Protein AF-A0A9P5GBZ2-F1 (afdb_monomer_lite)

Radius of gyration: 24.46 Å; chains: 1; bounding box: 75×50×69 Å

Sequence (336 aa):
MTVYQASNAIQDLQQRYGVIGRITGKGVQAQQLTDILLRKREEHQTTLSEIGNDATPKEQFDQQYTNVFTGTVIDQLIVIDRQVDPLTPLLTQLTYEGLIDEFYGVSESGQADLPTSVVTPPSQQQQQQQQQHQQHQQRQLNQHVHDPDHTQHAVTADSRKKLNLISDQQEDLDPSDIAFTYSGYAPLSVRLVQCVIDKSSVLGPKYKKRAAVGPVTGAAAAASTGGWKGAEEILKYIPGPRVDELQHSESFIREDKLRKILVKNSGKRNAAGKNGGGAAIGNKHTVLVLFVGGITYAEISALRFVAKRSEHLYNLVIATTGIISGDKVIDACLEV

InterPro domains:
  IPR001619 Sec1-like protein [PF00995] (136-331)
  IPR001619 Sec1-like protein [PTHR11679] (3-117)
  IPR027482 Sec1-like, domain 2 [G3DSA:3.40.50.1910] (1-128)
  IPR027482 Sec1-like, domain 2 [G3DSA:3.40.50.1910] (129-336)
  IPR036045 Sec1-like superfamily [SSF56815] (4-335)

Structure (mmCIF, N/CA/C/O backbone):
data_AF-A0A9P5GBZ2-F1
#
_entry.id   AF-A0A9P5GBZ2-F1
#
loop_
_atom_site.group_PDB
_atom_site.id
_atom_site.type_symbol
_atom_site.label_atom_id
_atom_site.label_alt_id
_atom_site.label_comp_id
_atom_site.label_asym_id
_atom_site.label_entity_id
_atom_site.label_seq_id
_atom_site.pdbx_PDB_ins_code
_atom_site.Cartn_x
_atom_site.Cartn_y
_atom_site.Cartn_z
_atom_site.occupancy
_atom_site.B_iso_or_equiv
_atom_site.auth_seq_id
_atom_site.auth_comp_id
_atom_site.auth_asym_id
_atom_site.auth_atom_id
_atom_site.pdbx_PDB_model_num
ATOM 1 N N . MET A 1 1 ? -8.577 8.797 -9.080 1.00 60.66 1 MET A N 1
ATOM 2 C CA . MET A 1 1 ? -9.439 8.934 -7.880 1.00 60.66 1 MET A CA 1
ATOM 3 C C . MET A 1 1 ? -8.813 9.940 -6.916 1.00 60.66 1 MET A C 1
ATOM 5 O O . MET A 1 1 ? -7.620 9.839 -6.655 1.00 60.66 1 MET A O 1
ATOM 9 N N . THR A 1 2 ? -9.570 10.926 -6.426 1.00 85.69 2 THR A N 1
ATOM 10 C CA . THR A 1 2 ? -9.061 11.945 -5.481 1.00 85.69 2 THR A CA 1
ATOM 11 C C . THR A 1 2 ? -9.101 11.442 -4.034 1.00 85.69 2 THR A C 1
ATOM 13 O O . THR A 1 2 ? -9.856 10.524 -3.711 1.00 85.69 2 THR A O 1
ATOM 16 N N . VAL A 1 3 ? -8.329 12.067 -3.133 1.00 91.06 3 VAL A N 1
ATOM 17 C CA . VAL A 1 3 ? -8.348 11.754 -1.686 1.00 91.06 3 VAL A CA 1
ATOM 18 C C . VAL A 1 3 ? -9.765 11.800 -1.120 1.00 91.06 3 VAL A C 1
ATOM 20 O O . VAL A 1 3 ? -10.158 10.918 -0.367 1.00 91.06 3 VAL A O 1
ATOM 23 N N . TYR A 1 4 ? -10.561 12.780 -1.549 1.00 93.12 4 TYR A N 1
ATOM 24 C CA . TYR A 1 4 ? -11.950 12.929 -1.129 1.00 93.12 4 TYR A CA 1
ATOM 25 C C . TYR A 1 4 ? -12.819 11.711 -1.490 1.00 93.12 4 TYR A C 1
ATOM 27 O O . TYR A 1 4 ? -13.572 11.215 -0.653 1.00 93.12 4 TYR A O 1
ATOM 35 N N . GLN A 1 5 ? -12.684 11.187 -2.712 1.00 93.19 5 GLN A N 1
ATOM 36 C CA . GLN A 1 5 ? -13.402 9.981 -3.136 1.00 93.19 5 GLN A CA 1
ATOM 37 C C . GLN A 1 5 ? -12.967 8.759 -2.320 1.00 93.19 5 GLN A C 1
ATOM 39 O O . GLN A 1 5 ? -13.815 7.967 -1.912 1.00 93.19 5 GLN A O 1
ATOM 44 N N . ALA A 1 6 ? -11.666 8.623 -2.042 1.00 94.00 6 ALA A N 1
ATOM 45 C CA . ALA A 1 6 ? -11.160 7.557 -1.181 1.00 94.00 6 ALA A CA 1
ATOM 46 C C . ALA A 1 6 ? -11.742 7.670 0.240 1.00 94.00 6 ALA A C 1
ATOM 48 O O . ALA A 1 6 ? -12.235 6.682 0.778 1.00 94.00 6 ALA A O 1
ATOM 49 N N . SER A 1 7 ? -11.791 8.873 0.822 1.00 93.88 7 SER A N 1
ATOM 50 C CA . SER A 1 7 ? -12.431 9.111 2.122 1.00 93.88 7 SER A CA 1
ATOM 51 C C . SER A 1 7 ? -13.926 8.766 2.126 1.00 93.88 7 SER A C 1
ATOM 53 O O . SER A 1 7 ? -14.410 8.238 3.123 1.00 93.88 7 SER A O 1
ATOM 55 N N . ASN A 1 8 ? -14.668 9.044 1.045 1.00 93.44 8 ASN A N 1
ATOM 56 C CA . ASN A 1 8 ? -16.072 8.621 0.909 1.00 93.44 8 ASN A CA 1
ATOM 57 C C . ASN A 1 8 ? -16.190 7.090 0.900 1.00 93.44 8 ASN A C 1
ATOM 59 O O . ASN A 1 8 ? -16.955 6.538 1.680 1.00 93.44 8 ASN A O 1
ATOM 63 N N . ALA A 1 9 ? -15.374 6.397 0.101 1.00 93.75 9 ALA A N 1
ATOM 64 C CA . ALA A 1 9 ? -15.395 4.936 0.033 1.00 93.75 9 ALA A CA 1
ATOM 65 C C . ALA A 1 9 ? -15.048 4.276 1.383 1.00 93.75 9 ALA A C 1
ATOM 67 O O . ALA A 1 9 ? -15.692 3.311 1.793 1.00 93.75 9 ALA A O 1
ATOM 68 N N . ILE A 1 10 ? -14.063 4.814 2.113 1.00 92.50 10 ILE A N 1
ATOM 69 C CA . ILE A 1 10 ? -13.726 4.331 3.462 1.00 92.50 10 ILE A CA 1
ATOM 70 C C . ILE A 1 10 ? -14.852 4.629 4.462 1.00 92.50 10 ILE A C 1
ATOM 72 O O . ILE A 1 10 ? -15.115 3.818 5.349 1.00 92.50 10 ILE A O 1
ATOM 76 N N . GLN A 1 11 ? -15.540 5.765 4.337 1.00 89.38 11 GLN A N 1
ATOM 77 C CA . GLN A 1 11 ? -16.713 6.059 5.161 1.00 89.38 11 GLN A CA 1
ATOM 78 C C . GLN A 1 11 ? -17.845 5.056 4.901 1.00 89.38 11 GLN A C 1
ATOM 80 O O . GLN A 1 11 ? -18.404 4.528 5.860 1.00 89.38 11 GLN A O 1
ATOM 85 N N . ASP A 1 12 ? -18.127 4.736 3.640 1.00 88.88 12 ASP A N 1
ATOM 86 C CA . ASP A 1 12 ? -19.144 3.747 3.271 1.00 88.88 12 ASP A CA 1
ATOM 87 C C . ASP A 1 12 ? -18.793 2.349 3.799 1.00 88.88 12 ASP A C 1
ATOM 89 O O . ASP A 1 12 ? -19.667 1.621 4.278 1.00 88.88 12 ASP A O 1
ATOM 93 N N . LEU A 1 13 ? -17.507 1.974 3.773 1.00 88.44 13 LEU A N 1
ATOM 94 C CA . LEU A 1 13 ? -17.032 0.742 4.409 1.00 88.44 13 LEU A CA 1
ATOM 95 C C . LEU A 1 13 ? -17.280 0.760 5.919 1.00 88.44 13 LEU A C 1
ATOM 97 O O . LEU A 1 13 ? -17.781 -0.225 6.456 1.00 88.44 13 LEU A O 1
ATOM 101 N N . GLN A 1 14 ? -16.987 1.870 6.600 1.00 83.19 14 GLN A N 1
ATOM 102 C CA . GLN A 1 14 ? -17.215 1.986 8.042 1.00 83.19 14 GLN A CA 1
ATOM 103 C C . GLN A 1 14 ? -18.701 1.948 8.423 1.00 83.19 14 GLN A C 1
ATOM 105 O O . GLN A 1 14 ? -19.048 1.386 9.458 1.00 83.19 14 GLN A O 1
ATOM 110 N N . GLN A 1 15 ? -19.586 2.501 7.588 1.00 81.19 15 GLN A N 1
ATOM 111 C CA . GLN A 1 15 ? -21.036 2.426 7.800 1.00 81.19 15 GLN A CA 1
ATOM 112 C C . GLN A 1 15 ? -21.572 0.994 7.670 1.00 81.19 15 GLN A C 1
ATOM 114 O O . GLN A 1 15 ? -22.517 0.628 8.362 1.00 81.19 15 GLN A O 1
ATOM 119 N N . ARG A 1 16 ? -20.978 0.171 6.794 1.00 82.19 16 ARG A N 1
ATOM 120 C CA . ARG A 1 16 ? -21.428 -1.211 6.547 1.00 82.19 16 ARG A CA 1
ATOM 121 C C . ARG A 1 16 ? -20.789 -2.237 7.480 1.00 82.19 16 ARG A C 1
ATOM 123 O O . ARG A 1 16 ? -21.451 -3.190 7.877 1.00 82.19 16 ARG A O 1
ATOM 130 N N . TYR A 1 17 ? -19.507 -2.066 7.794 1.00 78.62 17 TYR A N 1
ATOM 131 C CA . TYR A 1 17 ? -18.678 -3.068 8.479 1.00 78.62 17 TYR A CA 1
ATOM 132 C C . TYR A 1 17 ? -18.197 -2.636 9.869 1.00 78.62 17 TYR A C 1
ATOM 134 O O . TYR A 1 17 ? -17.389 -3.330 10.494 1.00 78.62 17 TYR A O 1
ATOM 142 N N . GLY A 1 18 ? -18.693 -1.499 10.355 1.00 76.81 18 GLY A N 1
ATOM 143 C CA . GLY A 1 18 ? -18.302 -0.913 11.625 1.00 76.81 18 GLY A CA 1
ATOM 144 C C . GLY A 1 18 ? -17.058 -0.028 11.531 1.00 76.81 18 GLY A C 1
ATOM 145 O O . GLY A 1 18 ? -16.316 -0.007 10.549 1.00 76.81 18 GLY A O 1
ATOM 146 N N . VAL A 1 19 ? -16.840 0.732 12.601 1.00 78.38 19 VAL A N 1
ATOM 147 C CA . VAL A 1 19 ? -15.715 1.660 12.747 1.00 78.38 19 VAL A CA 1
ATOM 148 C C . VAL A 1 19 ? -14.374 0.925 12.732 1.00 78.38 19 VAL A C 1
ATOM 150 O O . VAL A 1 19 ? -14.208 -0.084 13.410 1.00 78.38 19 VAL A O 1
ATOM 153 N N . ILE A 1 20 ? -13.385 1.489 12.040 1.00 84.56 20 ILE A N 1
ATOM 154 C CA . ILE A 1 20 ? -12.022 0.949 12.029 1.00 84.56 20 ILE A CA 1
ATOM 155 C C . ILE A 1 20 ? -11.304 1.346 13.322 1.00 84.56 20 ILE A C 1
ATOM 157 O O . ILE A 1 20 ? -11.225 2.526 13.651 1.00 84.56 20 ILE A O 1
ATOM 161 N N . GLY A 1 21 ? -10.746 0.374 14.047 1.00 77.75 21 GLY A N 1
ATOM 162 C CA . GLY A 1 21 ? -10.159 0.598 15.374 1.00 77.75 21 GLY A CA 1
ATOM 163 C C . GLY A 1 21 ? -8.874 1.432 15.379 1.00 77.75 21 GLY A C 1
ATOM 164 O O . GLY A 1 21 ? -8.597 2.137 16.348 1.00 77.75 21 GLY A O 1
ATOM 165 N N . ARG A 1 22 ? -8.070 1.387 14.313 1.00 86.56 22 ARG A N 1
ATOM 166 C CA . ARG A 1 22 ? -6.839 2.184 14.204 1.00 86.56 22 ARG A CA 1
ATOM 167 C C . ARG A 1 22 ? -6.564 2.608 12.771 1.00 86.56 22 ARG A C 1
ATOM 169 O O . ARG A 1 22 ? -6.627 1.779 11.868 1.00 86.56 22 ARG A O 1
ATOM 176 N N . ILE A 1 23 ? -6.180 3.865 12.584 1.00 92.44 23 ILE A N 1
ATOM 177 C CA . ILE A 1 23 ? -5.699 4.403 11.311 1.00 92.44 23 ILE A CA 1
ATOM 178 C C . ILE A 1 23 ? -4.221 4.747 11.462 1.00 92.44 23 ILE A C 1
ATOM 180 O O . ILE A 1 23 ? -3.842 5.603 12.252 1.00 92.44 23 ILE A O 1
ATOM 184 N N . THR A 1 24 ? -3.370 4.084 10.694 1.00 94.88 24 THR A N 1
ATOM 185 C CA . THR A 1 24 ? -1.937 4.370 10.624 1.00 94.88 24 THR A CA 1
ATOM 186 C C . THR A 1 24 ? -1.624 4.848 9.215 1.00 94.88 24 THR A C 1
ATOM 188 O O . THR A 1 24 ? -2.068 4.235 8.255 1.00 94.88 24 THR A O 1
ATOM 191 N N . GLY A 1 25 ? -0.869 5.927 9.047 1.00 95.62 25 GLY A N 1
ATOM 192 C CA . GLY A 1 25 ? -0.610 6.463 7.713 1.00 95.62 25 GLY A CA 1
ATOM 193 C C . GLY A 1 25 ? 0.732 7.155 7.560 1.00 95.62 25 GLY A C 1
ATOM 194 O O . GLY A 1 25 ? 1.335 7.588 8.547 1.00 95.62 25 GLY A O 1
ATOM 195 N N . LYS A 1 26 ? 1.203 7.252 6.315 1.00 96.75 26 LYS A N 1
ATOM 196 C CA . LYS A 1 26 ? 2.408 8.000 5.943 1.00 96.75 26 LYS A CA 1
ATOM 197 C C . LYS A 1 26 ? 2.176 8.803 4.663 1.00 96.75 26 LYS A C 1
ATOM 199 O O . LYS A 1 26 ? 1.759 8.242 3.655 1.00 96.75 26 LYS A O 1
ATOM 204 N N . GLY A 1 27 ? 2.516 10.091 4.725 1.00 96.00 27 GLY A N 1
ATOM 205 C CA . GLY A 1 27 ? 2.449 11.052 3.623 1.00 96.00 27 GLY A CA 1
ATOM 206 C C . GLY A 1 27 ? 1.300 12.053 3.740 1.00 96.00 27 GLY A C 1
ATOM 207 O O . GLY A 1 27 ? 0.430 11.928 4.603 1.00 96.00 27 GLY A O 1
ATOM 208 N N . VAL A 1 28 ? 1.340 13.092 2.905 1.00 96.19 28 VAL A N 1
ATOM 209 C CA . VAL A 1 28 ? 0.459 14.268 3.014 1.00 96.19 28 VAL A CA 1
ATOM 210 C C . VAL A 1 28 ? -0.984 13.874 2.728 1.00 96.19 28 VAL A C 1
ATOM 212 O O . VAL A 1 28 ? -1.883 14.213 3.496 1.00 96.19 28 VAL A O 1
ATOM 215 N N . GLN A 1 29 ? -1.196 13.068 1.688 1.00 95.31 29 GLN A N 1
ATOM 216 C CA . GLN A 1 29 ? -2.529 12.614 1.305 1.00 95.31 29 GLN A CA 1
ATOM 217 C C . GLN A 1 29 ? -3.113 11.640 2.337 1.00 95.31 29 GLN A C 1
ATOM 219 O O . GLN A 1 29 ? -4.322 11.623 2.557 1.00 95.31 29 GLN A O 1
ATOM 224 N N . ALA A 1 30 ? -2.261 10.866 3.019 1.00 95.94 30 ALA A N 1
ATOM 225 C CA . ALA A 1 30 ? -2.681 9.998 4.117 1.00 95.94 30 ALA A CA 1
ATOM 226 C C . ALA A 1 30 ? -3.166 10.804 5.336 1.00 95.94 30 ALA A C 1
ATOM 228 O O . ALA A 1 30 ? -4.164 10.433 5.959 1.00 95.94 30 ALA A O 1
ATOM 229 N N . GLN A 1 31 ? -2.497 11.920 5.652 1.00 96.12 31 GLN A N 1
ATOM 230 C CA . GLN A 1 31 ? -2.950 12.847 6.692 1.00 96.12 31 GLN A CA 1
ATOM 231 C C . GLN A 1 31 ? -4.284 13.489 6.319 1.00 96.12 31 GLN A C 1
ATOM 233 O O . GLN A 1 31 ? -5.242 13.351 7.072 1.00 96.12 31 GLN A O 1
ATOM 238 N N . GLN A 1 32 ? -4.390 14.067 5.121 1.00 96.25 32 GLN A N 1
ATOM 239 C CA . GLN A 1 32 ? -5.637 14.676 4.648 1.00 96.25 32 GLN A CA 1
ATOM 240 C C . GLN A 1 32 ? -6.814 13.693 4.664 1.00 96.25 32 GLN A C 1
ATOM 242 O O . GLN A 1 32 ? -7.909 14.040 5.102 1.00 96.25 32 GLN A O 1
ATOM 247 N N . LEU A 1 33 ? -6.597 12.449 4.220 1.00 95.56 33 LEU A N 1
ATOM 248 C CA . LEU A 1 33 ? -7.621 11.406 4.256 1.00 95.56 33 LEU A CA 1
ATOM 249 C C . LEU A 1 33 ? -8.097 11.140 5.687 1.00 95.56 33 LEU A C 1
ATOM 251 O O . LEU A 1 33 ? -9.300 11.022 5.917 1.00 95.56 33 LEU A O 1
ATOM 255 N N . THR A 1 34 ? -7.160 11.047 6.631 1.00 94.50 34 THR A N 1
ATOM 256 C CA . THR A 1 34 ? -7.456 10.798 8.047 1.00 94.50 34 THR A CA 1
ATOM 257 C C . THR A 1 34 ? -8.227 11.969 8.649 1.00 94.50 34 THR A C 1
ATOM 259 O O . THR A 1 34 ? -9.265 11.744 9.265 1.00 94.50 34 THR A O 1
ATOM 262 N N . ASP A 1 35 ? -7.794 13.204 8.398 1.00 94.94 35 ASP A N 1
ATOM 263 C CA . ASP A 1 35 ? -8.458 14.416 8.887 1.00 94.94 35 ASP A CA 1
ATOM 264 C C . ASP A 1 35 ? -9.904 14.502 8.377 1.00 94.94 35 ASP A C 1
ATOM 266 O O . ASP A 1 35 ? -10.826 14.777 9.145 1.00 94.94 35 ASP A O 1
ATOM 270 N N . ILE A 1 36 ? -10.137 14.183 7.096 1.00 94.50 36 ILE A N 1
ATOM 271 C CA . ILE A 1 36 ? -11.487 14.122 6.515 1.00 94.50 36 ILE A CA 1
ATOM 272 C C . ILE A 1 36 ? -12.337 13.048 7.208 1.00 94.50 36 ILE A C 1
ATOM 274 O O . ILE A 1 36 ? -13.510 13.290 7.492 1.00 94.50 36 ILE A O 1
ATOM 278 N N . LEU A 1 37 ? -11.781 11.864 7.484 1.00 91.19 37 LEU A N 1
ATOM 279 C CA . LEU A 1 37 ? -12.510 10.789 8.167 1.00 91.19 37 LEU A CA 1
ATOM 280 C C . LEU A 1 37 ? -12.864 11.153 9.614 1.00 91.19 37 LEU A C 1
ATOM 282 O O . LEU A 1 37 ? -13.973 10.852 10.057 1.00 91.19 37 LEU A O 1
ATOM 286 N N . LEU A 1 38 ? -11.946 11.797 10.338 1.00 89.56 38 LEU A N 1
ATOM 287 C CA . LEU A 1 38 ? -12.182 12.262 11.705 1.00 89.56 38 LEU A CA 1
ATOM 288 C C . LEU A 1 38 ? -13.243 13.364 11.732 1.00 89.56 38 LEU A C 1
ATOM 290 O O . LEU A 1 38 ? -14.225 13.244 12.462 1.00 89.56 38 LEU A O 1
ATOM 294 N N . ARG A 1 39 ? -13.121 14.363 10.854 1.00 90.56 39 ARG A N 1
ATOM 295 C CA . ARG A 1 39 ? -14.107 15.440 10.720 1.00 90.56 39 ARG A CA 1
ATOM 296 C C . ARG A 1 39 ? -15.506 14.909 10.403 1.00 90.56 39 ARG A C 1
ATOM 298 O O . ARG A 1 39 ? -16.476 15.288 11.049 1.00 90.56 39 ARG A O 1
ATOM 305 N N . LYS A 1 40 ? -15.625 13.989 9.442 1.00 86.81 40 LYS A N 1
ATOM 306 C CA . LYS A 1 40 ? -16.915 13.374 9.083 1.00 86.81 40 LYS A CA 1
ATOM 307 C C . LYS A 1 40 ? -17.549 12.596 10.229 1.00 86.81 40 LYS A C 1
ATOM 309 O O . LYS A 1 40 ? -18.772 12.497 10.298 1.00 86.81 40 LYS A O 1
ATOM 314 N N . ARG A 1 41 ? -16.736 12.025 11.122 1.00 80.50 41 ARG A N 1
ATOM 315 C CA . ARG A 1 41 ? -17.246 11.403 12.347 1.00 80.50 41 ARG A CA 1
ATOM 316 C C . ARG A 1 41 ? -17.819 12.457 13.290 1.00 80.50 41 ARG A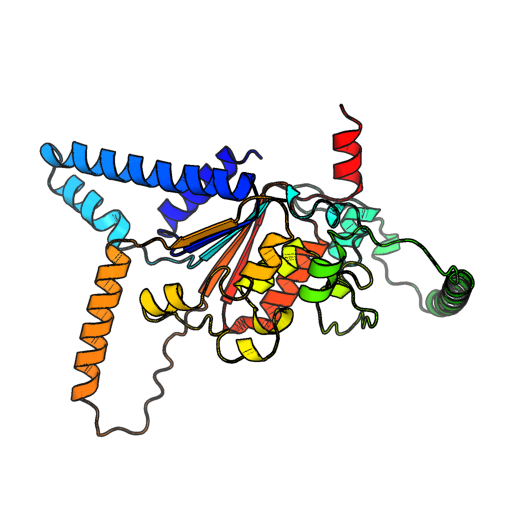 C 1
ATOM 318 O O . ARG A 1 41 ? -18.913 12.242 13.801 1.00 80.50 41 ARG A O 1
ATOM 325 N N . GLU A 1 42 ? -17.089 13.539 13.541 1.00 80.62 42 GLU A N 1
ATOM 326 C CA . GLU A 1 42 ? -17.532 14.614 14.442 1.00 80.62 42 GLU A CA 1
ATOM 327 C C . GLU A 1 42 ? -18.857 15.226 13.972 1.00 80.62 42 GLU A C 1
ATOM 329 O O . GLU A 1 42 ? -19.785 15.389 14.767 1.00 80.62 42 GLU A O 1
ATOM 334 N N . GLU A 1 43 ? -18.984 15.470 12.665 1.00 81.81 43 GLU A N 1
ATOM 335 C CA . GLU A 1 43 ? -20.225 15.927 12.032 1.00 81.81 43 GLU A CA 1
ATOM 336 C C . GLU A 1 43 ? -21.364 14.917 12.255 1.00 81.81 43 GLU A C 1
ATOM 338 O O . GLU A 1 43 ? -22.425 15.284 12.756 1.00 81.81 43 GLU A O 1
ATOM 343 N N . HIS A 1 44 ? -21.129 13.627 11.982 1.00 73.31 44 HIS A N 1
ATOM 344 C CA . HIS A 1 44 ? -22.144 12.584 12.162 1.00 73.31 44 HIS A CA 1
ATOM 345 C C . HIS A 1 44 ? -22.610 12.453 13.621 1.00 73.31 44 HIS A C 1
ATOM 347 O O . HIS A 1 44 ? -23.793 12.248 13.883 1.00 73.31 44 HIS A O 1
ATOM 353 N N . GLN A 1 45 ? -21.697 12.599 14.582 1.00 67.44 45 GLN A N 1
ATOM 354 C CA . GLN A 1 45 ? -22.018 12.522 16.005 1.00 67.44 45 GLN A CA 1
ATOM 355 C C . GLN A 1 45 ? -22.795 13.751 16.496 1.00 67.44 45 GLN A C 1
ATOM 357 O O . GLN A 1 45 ? -23.711 13.611 17.307 1.00 67.44 45 GLN A O 1
ATOM 362 N N . THR A 1 46 ? -22.481 14.934 15.965 1.00 67.12 46 THR A N 1
ATOM 363 C CA . THR A 1 46 ? -23.190 16.181 16.286 1.00 67.12 46 THR A CA 1
ATOM 364 C C . THR A 1 46 ? -24.622 16.148 15.747 1.00 67.12 46 THR A C 1
ATOM 366 O O . THR A 1 46 ? -25.561 16.375 16.507 1.00 67.12 46 THR A O 1
ATOM 369 N N . THR A 1 47 ? -24.819 15.733 14.489 1.00 68.06 47 THR A N 1
ATOM 370 C CA . THR A 1 47 ? -26.159 15.570 13.894 1.00 68.06 47 THR A CA 1
ATOM 371 C C . THR A 1 47 ? -27.033 14.593 14.686 1.00 68.06 47 THR A C 1
ATOM 373 O O . THR A 1 47 ? -28.210 14.861 14.913 1.00 68.06 47 THR A O 1
ATOM 376 N N . LEU A 1 48 ? -26.465 13.479 15.165 1.00 62.72 48 LEU A N 1
ATOM 377 C CA . LEU A 1 48 ? -27.187 12.533 16.025 1.00 62.72 48 LEU A CA 1
ATOM 378 C C . LEU A 1 48 ? -27.616 13.167 17.360 1.00 62.72 48 LEU A C 1
ATOM 380 O O . LEU A 1 48 ? -28.712 12.894 17.843 1.00 62.72 48 LEU A O 1
ATOM 384 N N . SER A 1 49 ? -26.781 14.025 17.952 1.00 61.19 49 SER A N 1
ATOM 385 C CA . SER A 1 49 ? -27.099 14.690 19.223 1.00 61.19 49 SER A CA 1
ATOM 386 C C . SER A 1 49 ? -28.174 15.778 19.105 1.00 61.19 49 SER A C 1
ATOM 388 O O . SER A 1 49 ? -28.940 15.978 20.045 1.00 61.19 49 SER A O 1
ATOM 390 N N . GLU A 1 50 ? -28.281 16.441 17.952 1.00 64.69 50 GLU A N 1
ATOM 391 C CA . GLU A 1 50 ? -29.274 17.496 17.700 1.00 64.69 50 GLU A CA 1
ATOM 392 C C . GLU A 1 50 ? -30.682 16.930 17.456 1.00 64.69 50 GLU A C 1
ATOM 394 O O . GLU A 1 50 ? -31.673 17.509 17.900 1.00 64.69 50 GLU A O 1
ATOM 399 N N . ILE A 1 51 ? -30.779 15.761 16.814 1.00 57.34 51 ILE A N 1
ATOM 400 C CA . ILE A 1 51 ? -32.052 15.079 16.521 1.00 57.34 51 ILE A CA 1
ATOM 401 C C . ILE A 1 51 ? -32.676 14.453 17.787 1.00 57.34 51 ILE A C 1
ATOM 403 O O . ILE A 1 51 ? -33.893 14.275 17.867 1.00 57.34 51 ILE A O 1
ATOM 407 N N . GLY A 1 52 ? -31.871 14.165 18.816 1.00 53.84 52 GLY A N 1
ATOM 408 C CA . GLY A 1 52 ? -32.297 13.467 20.035 1.00 53.84 52 GLY A CA 1
ATOM 409 C C . GLY A 1 52 ? -33.388 14.161 20.864 1.00 53.84 52 GLY A C 1
ATOM 410 O O . GLY A 1 52 ? -34.038 13.492 21.666 1.00 53.84 52 GLY A O 1
ATOM 411 N N . ASN A 1 53 ? -33.632 15.458 20.656 1.00 57.31 53 ASN A N 1
ATOM 412 C CA . ASN A 1 53 ? -34.638 16.209 21.414 1.00 57.31 53 ASN A CA 1
ATOM 413 C C . ASN A 1 53 ? -36.074 16.078 20.866 1.00 57.31 53 ASN A C 1
ATOM 415 O O . ASN A 1 53 ? -37.004 16.330 21.625 1.00 57.31 53 ASN A O 1
ATOM 419 N N . ASP A 1 54 ? -36.262 15.652 19.608 1.00 59.59 54 ASP A N 1
ATOM 420 C CA . ASP A 1 54 ? -37.586 15.554 18.948 1.00 59.59 54 ASP A CA 1
ATOM 421 C C . ASP A 1 54 ? -37.834 14.197 18.245 1.00 59.59 54 ASP A C 1
ATOM 423 O O . ASP A 1 54 ? -38.872 13.979 17.619 1.00 59.59 54 ASP A O 1
ATOM 427 N N . ALA A 1 55 ? -36.885 13.259 18.334 1.00 64.12 55 ALA A N 1
ATOM 428 C CA . ALA A 1 55 ? -36.968 11.957 17.674 1.00 64.12 55 ALA A CA 1
ATOM 429 C C . ALA A 1 55 ? -37.962 10.999 18.344 1.00 64.12 55 ALA A C 1
ATOM 431 O O . ALA A 1 55 ? -38.058 10.909 19.571 1.00 64.12 55 ALA A O 1
ATOM 432 N N . THR A 1 56 ? -38.657 10.203 17.530 1.00 68.25 56 THR A N 1
ATOM 433 C CA . THR A 1 56 ? -39.554 9.156 18.032 1.00 68.25 56 THR A CA 1
ATOM 434 C C . THR A 1 56 ? -38.770 8.070 18.790 1.00 68.25 56 THR A C 1
ATOM 436 O O . THR A 1 56 ? -37.608 7.811 18.472 1.00 68.25 56 THR A O 1
ATOM 439 N N . PRO A 1 57 ? -39.383 7.343 19.748 1.00 63.19 57 PRO A N 1
ATOM 440 C CA . PRO A 1 57 ? -38.694 6.288 20.505 1.00 63.19 57 PRO A CA 1
ATOM 441 C C . PRO A 1 57 ? -38.051 5.195 19.633 1.00 63.19 57 PRO A C 1
ATOM 443 O O . PRO A 1 57 ? -37.089 4.554 20.048 1.00 63.19 57 PRO A O 1
ATOM 446 N N . LYS A 1 58 ? -38.570 4.983 18.414 1.00 61.41 58 LYS A N 1
ATOM 447 C CA . LYS A 1 58 ? -38.006 4.052 17.429 1.00 61.41 58 LYS A CA 1
ATOM 448 C C . LYS A 1 58 ? -36.755 4.620 16.753 1.00 61.41 58 LYS A C 1
ATOM 450 O O . LYS A 1 58 ? -35.778 3.899 16.613 1.00 61.41 58 LYS A O 1
ATOM 455 N N . GLU A 1 59 ? -36.758 5.900 16.390 1.00 60.94 59 GLU A N 1
ATOM 456 C CA . GLU A 1 59 ? -35.579 6.579 15.838 1.00 60.94 59 GLU A CA 1
ATOM 457 C C . GLU A 1 59 ? -34.478 6.718 16.888 1.00 60.94 59 GLU A C 1
ATOM 459 O O . GLU A 1 59 ? -33.317 6.494 16.573 1.00 60.94 59 GLU A O 1
ATOM 464 N N . GLN A 1 60 ? -34.829 6.984 18.148 1.00 59.78 60 GLN A N 1
ATOM 465 C CA . GLN A 1 60 ? -33.879 6.965 19.263 1.00 59.78 60 GLN A CA 1
ATOM 466 C C . GLN A 1 60 ? -33.276 5.566 19.471 1.00 59.78 60 GLN A C 1
ATOM 468 O O . GLN A 1 60 ? -32.072 5.443 19.680 1.00 59.78 60 GLN A O 1
ATOM 473 N N . PHE A 1 61 ? -34.084 4.503 19.364 1.00 59.03 61 PHE A N 1
ATOM 474 C CA . PHE A 1 61 ? -33.603 3.120 19.425 1.00 59.03 61 PHE A CA 1
ATOM 475 C C . PHE A 1 61 ? -32.662 2.800 18.254 1.00 59.03 61 PHE A C 1
ATOM 477 O O . PHE A 1 61 ? -31.530 2.370 18.474 1.00 59.03 61 PHE A O 1
ATOM 484 N N . ASP A 1 62 ? -33.074 3.063 17.015 1.00 56.31 62 ASP A N 1
ATOM 485 C CA . ASP A 1 62 ? -32.234 2.817 15.843 1.00 56.31 62 ASP A CA 1
ATOM 486 C C . ASP A 1 62 ? -30.932 3.640 15.938 1.00 56.31 62 ASP A C 1
ATOM 488 O O . ASP A 1 62 ? -29.845 3.081 15.807 1.00 56.31 62 ASP A O 1
ATOM 492 N N . GLN A 1 63 ? -30.975 4.920 16.315 1.00 60.53 63 GLN A N 1
ATOM 493 C CA . GLN A 1 63 ? -29.777 5.752 16.528 1.00 60.53 63 GLN A CA 1
ATOM 494 C C . GLN A 1 63 ? -28.855 5.210 17.631 1.00 60.53 63 GLN A C 1
ATOM 496 O O . GLN A 1 63 ? -27.631 5.207 17.478 1.00 60.53 63 GLN A O 1
ATOM 501 N N . GLN A 1 64 ? -29.424 4.713 18.730 1.00 52.28 64 GLN A N 1
ATOM 502 C CA . GLN A 1 64 ? -28.665 4.191 19.863 1.00 52.28 64 GLN A CA 1
ATOM 503 C C . GLN A 1 64 ? -28.038 2.818 19.583 1.00 52.28 64 GLN A C 1
ATOM 505 O O . GLN A 1 64 ? -27.043 2.479 20.226 1.00 52.28 64 GLN A O 1
ATOM 510 N N . TYR A 1 65 ? -28.578 2.033 18.639 1.00 49.69 65 TYR A N 1
ATOM 511 C CA . TYR A 1 65 ? -28.164 0.642 18.411 1.00 49.69 65 TYR A CA 1
ATOM 512 C C . TYR A 1 65 ? -27.650 0.313 16.998 1.00 49.69 65 TYR A C 1
ATOM 514 O O . TYR A 1 65 ? -27.031 -0.743 16.844 1.00 49.69 65 TYR A O 1
ATOM 522 N N . THR A 1 66 ? -27.780 1.201 16.000 1.00 52.75 66 THR A N 1
ATOM 523 C CA . THR A 1 66 ? -27.257 0.964 14.630 1.00 52.75 66 THR A CA 1
ATOM 524 C C . THR A 1 66 ? -25.740 0.729 14.638 1.00 52.75 66 THR A C 1
ATOM 526 O O . THR A 1 66 ? -25.246 -0.134 13.922 1.00 52.75 66 THR A O 1
ATOM 529 N N . ASN A 1 67 ? -25.006 1.392 15.542 1.00 45.38 67 ASN A N 1
ATOM 530 C CA . ASN A 1 67 ? -23.551 1.231 15.709 1.00 45.38 67 ASN A CA 1
ATOM 531 C C . ASN A 1 67 ? -23.145 0.274 16.852 1.00 45.38 67 ASN A C 1
ATOM 533 O O . ASN A 1 67 ? -21.957 0.128 17.161 1.00 45.38 67 ASN A O 1
ATOM 537 N N . VAL A 1 68 ? -24.117 -0.345 17.534 1.00 44.81 68 VAL A N 1
ATOM 538 C CA . VAL A 1 68 ? -23.871 -1.241 18.682 1.00 44.81 68 VAL A CA 1
ATOM 539 C C . VAL A 1 68 ? -23.845 -2.708 18.257 1.00 44.81 68 VAL A C 1
ATOM 541 O O . VAL A 1 68 ? -23.174 -3.504 18.909 1.00 44.81 68 VAL A O 1
ATOM 544 N N . PHE A 1 69 ? -24.517 -3.065 17.156 1.00 36.06 69 PHE A N 1
ATOM 545 C CA . PHE A 1 69 ? -24.607 -4.450 16.676 1.00 36.06 69 PHE A CA 1
ATOM 546 C C . PHE A 1 69 ? -23.669 -4.812 15.513 1.00 36.06 69 PHE A C 1
ATOM 548 O O . PHE A 1 69 ? -23.539 -5.993 15.194 1.00 36.06 69 PHE A O 1
ATOM 555 N N . THR A 1 70 ? -22.962 -3.855 14.909 1.00 43.72 70 THR A N 1
ATOM 556 C CA . THR A 1 70 ? -21.936 -4.152 13.900 1.00 43.72 70 THR A CA 1
ATOM 557 C C . THR A 1 70 ? -20.583 -4.330 14.588 1.00 43.72 70 THR A C 1
ATOM 559 O O . THR A 1 70 ? -19.933 -3.351 14.959 1.00 43.72 70 THR A O 1
ATOM 562 N N . GLY A 1 71 ? -20.156 -5.577 14.795 1.00 51.69 71 GLY A N 1
ATOM 563 C CA . GLY A 1 71 ? -18.770 -5.859 15.174 1.00 51.69 71 GLY A CA 1
ATOM 564 C C . GLY A 1 71 ? -17.803 -5.263 14.146 1.00 51.69 71 GLY A C 1
ATOM 565 O O . GLY A 1 71 ? -18.127 -5.187 12.963 1.00 51.69 71 GLY A O 1
ATOM 566 N N . THR A 1 72 ? -16.627 -4.821 14.588 1.00 61.38 72 THR A N 1
ATOM 567 C CA . THR A 1 72 ? -15.599 -4.289 13.688 1.00 61.38 72 THR A CA 1
ATOM 568 C C . THR A 1 72 ? -15.018 -5.436 12.865 1.00 61.38 72 THR A C 1
ATOM 570 O O . THR A 1 72 ? -14.291 -6.271 13.399 1.00 61.38 72 THR A O 1
ATOM 573 N N . VAL A 1 73 ? -15.361 -5.515 11.578 1.00 75.62 73 VAL A N 1
ATOM 574 C CA . VAL A 1 73 ? -14.780 -6.533 10.678 1.00 75.62 73 VAL A CA 1
ATOM 575 C C . VAL A 1 73 ? -13.356 -6.150 10.275 1.00 75.62 73 VAL A C 1
ATOM 577 O O . VAL A 1 73 ? -12.525 -7.028 10.057 1.00 75.62 73 VAL A O 1
ATOM 580 N N . ILE A 1 74 ? -13.086 -4.843 10.178 1.00 83.12 74 ILE A N 1
ATOM 581 C CA . ILE A 1 74 ? -11.787 -4.267 9.822 1.00 83.12 74 ILE A CA 1
ATOM 582 C C . ILE A 1 74 ? -11.160 -3.659 11.075 1.00 83.12 74 ILE A C 1
ATOM 584 O O . ILE A 1 74 ? -11.648 -2.662 11.609 1.00 83.12 74 ILE A O 1
ATOM 588 N N . ASP A 1 75 ? -10.057 -4.243 11.529 1.00 81.38 75 ASP A N 1
ATOM 589 C CA . ASP A 1 75 ? -9.396 -3.849 12.772 1.00 81.38 75 ASP A CA 1
ATOM 590 C C . ASP A 1 75 ? -8.472 -2.642 12.572 1.00 81.38 75 ASP A C 1
ATOM 592 O O . ASP A 1 75 ? -8.390 -1.752 13.425 1.00 81.38 75 ASP A O 1
ATOM 596 N N . GLN A 1 76 ? -7.779 -2.593 11.430 1.00 88.88 76 GLN A N 1
ATOM 597 C CA . GLN A 1 76 ? -6.764 -1.583 11.153 1.00 88.88 76 GLN A CA 1
ATOM 598 C C . GLN A 1 76 ? -6.781 -1.127 9.692 1.00 88.88 76 GLN A C 1
ATOM 600 O O . GLN A 1 76 ? -6.827 -1.942 8.774 1.00 88.88 76 GLN A O 1
ATOM 605 N N . LEU A 1 77 ? -6.663 0.186 9.492 1.00 93.94 77 LEU A N 1
ATOM 606 C CA . LEU A 1 77 ? -6.400 0.827 8.208 1.00 93.94 77 LEU A CA 1
ATOM 607 C C . LEU A 1 77 ? -4.958 1.339 8.181 1.00 93.94 77 LEU A C 1
ATOM 609 O O . LEU A 1 77 ? -4.535 2.064 9.081 1.00 93.94 77 LEU A O 1
ATOM 613 N N . ILE A 1 78 ? -4.214 0.977 7.141 1.00 96.25 78 ILE A N 1
ATOM 614 C CA . ILE A 1 78 ? -2.874 1.487 6.852 1.00 96.25 78 ILE A CA 1
ATOM 615 C C . ILE A 1 78 ? -2.943 2.287 5.555 1.00 96.25 78 ILE A C 1
ATOM 617 O O . ILE A 1 78 ? -3.304 1.729 4.528 1.00 96.25 78 ILE A O 1
ATOM 621 N N . VAL A 1 79 ? -2.594 3.571 5.584 1.00 97.50 79 VAL A N 1
ATOM 622 C CA . VAL A 1 79 ? -2.666 4.464 4.420 1.00 97.50 79 VAL A CA 1
ATOM 623 C C . VAL A 1 79 ? -1.263 4.857 3.970 1.00 97.50 79 VAL A C 1
ATOM 625 O O . VAL A 1 79 ? -0.514 5.477 4.726 1.00 97.50 79 VAL A O 1
ATOM 628 N N . ILE A 1 80 ? -0.910 4.521 2.735 1.00 97.44 80 ILE A N 1
ATOM 629 C CA . ILE A 1 80 ? 0.375 4.865 2.127 1.00 97.44 80 ILE A CA 1
ATOM 630 C C . ILE A 1 80 ? 0.129 5.827 0.967 1.00 97.44 80 ILE A C 1
ATOM 632 O O . ILE A 1 80 ? -0.591 5.511 0.025 1.00 97.44 80 ILE A O 1
ATOM 636 N N . ASP A 1 81 ? 0.716 7.015 1.051 1.00 96.19 81 ASP A N 1
ATOM 637 C CA . ASP A 1 81 ? 0.731 8.001 -0.029 1.00 96.19 81 ASP A CA 1
ATOM 638 C C . ASP A 1 81 ? 1.891 7.709 -0.986 1.00 96.19 81 ASP A C 1
ATOM 640 O O . ASP A 1 81 ? 3.040 7.626 -0.556 1.00 96.19 81 ASP A O 1
ATOM 644 N N . ARG A 1 82 ? 1.616 7.594 -2.285 1.00 94.19 82 ARG A N 1
ATOM 645 C CA . ARG A 1 82 ? 2.619 7.325 -3.321 1.00 94.19 82 ARG A CA 1
ATOM 646 C C . ARG A 1 82 ? 3.778 8.319 -3.303 1.00 94.19 82 ARG A C 1
ATOM 648 O O . ARG A 1 82 ? 4.908 7.928 -3.574 1.00 94.19 82 ARG A O 1
ATOM 655 N N . GLN A 1 83 ? 3.546 9.575 -2.922 1.00 92.69 83 GLN A N 1
ATOM 656 C CA . GLN A 1 83 ? 4.611 10.584 -2.886 1.00 92.69 83 GLN A CA 1
ATOM 657 C C . GLN A 1 83 ? 5.742 10.257 -1.897 1.00 92.69 83 GLN A C 1
ATOM 659 O O . GLN A 1 83 ? 6.822 10.837 -1.988 1.00 92.69 83 GLN A O 1
ATOM 664 N N . VAL A 1 84 ? 5.531 9.326 -0.960 1.00 93.38 84 VAL A N 1
ATOM 665 C CA . VAL A 1 84 ? 6.588 8.872 -0.039 1.00 93.38 84 VAL A CA 1
ATOM 666 C C . VAL A 1 84 ? 7.584 7.924 -0.709 1.00 93.38 84 VAL A C 1
ATOM 668 O O . VAL A 1 84 ? 8.685 7.747 -0.193 1.00 93.38 84 VAL A O 1
ATOM 671 N N . ASP A 1 85 ? 7.191 7.312 -1.828 1.00 94.44 85 ASP A N 1
ATOM 672 C CA . ASP A 1 85 ? 7.972 6.347 -2.598 1.00 94.44 85 ASP A CA 1
ATOM 673 C C . ASP A 1 85 ? 7.699 6.497 -4.113 1.00 94.44 85 ASP A C 1
ATOM 675 O O . ASP A 1 85 ? 7.025 5.655 -4.725 1.00 94.44 85 ASP A O 1
ATOM 679 N N . PRO A 1 86 ? 8.197 7.590 -4.725 1.00 91.94 86 PRO A N 1
ATOM 680 C CA . PRO A 1 86 ? 8.052 7.839 -6.158 1.00 91.94 86 PRO A CA 1
ATOM 681 C C . PRO A 1 86 ? 8.976 6.963 -7.014 1.00 91.94 86 PRO A C 1
ATOM 683 O O . PRO A 1 86 ? 8.803 6.913 -8.226 1.00 91.94 86 PRO A O 1
ATOM 686 N N . LEU A 1 87 ? 9.961 6.289 -6.407 1.00 92.06 87 LEU A N 1
ATOM 687 C CA . LEU A 1 87 ? 10.938 5.476 -7.129 1.00 92.06 87 LEU A CA 1
ATOM 688 C C . LEU A 1 87 ? 10.343 4.135 -7.554 1.00 92.06 87 LEU A C 1
ATOM 690 O O . LEU A 1 87 ? 10.510 3.741 -8.701 1.00 92.06 87 LEU A O 1
ATOM 694 N N . THR A 1 88 ? 9.649 3.445 -6.645 1.00 94.81 88 THR A N 1
ATOM 695 C CA . THR A 1 88 ? 9.147 2.082 -6.879 1.00 94.81 88 THR A CA 1
ATOM 696 C C . THR A 1 88 ? 8.359 1.901 -8.189 1.00 94.81 88 THR A C 1
ATOM 698 O O . THR A 1 88 ? 8.605 0.906 -8.868 1.00 94.81 88 THR A O 1
ATOM 701 N N . PRO A 1 89 ? 7.457 2.815 -8.606 1.00 94.31 89 PRO A N 1
ATOM 702 C CA . PRO A 1 89 ? 6.761 2.682 -9.888 1.00 94.31 89 PRO A CA 1
ATOM 703 C C . PRO A 1 89 ? 7.658 2.772 -11.120 1.00 94.31 89 PRO A C 1
ATOM 705 O O . PRO A 1 89 ? 7.307 2.208 -12.143 1.00 94.31 89 PRO A O 1
ATOM 708 N N . LEU A 1 90 ? 8.786 3.481 -11.033 1.00 93.44 90 LEU A N 1
ATOM 709 C CA . LEU A 1 90 ? 9.714 3.682 -12.150 1.00 93.44 90 LEU A CA 1
ATOM 710 C C . LEU A 1 90 ? 10.692 2.512 -12.325 1.00 93.44 90 LEU A C 1
ATOM 712 O O . LEU A 1 90 ? 11.460 2.484 -13.283 1.00 93.44 90 LEU A O 1
ATOM 716 N N . LEU A 1 91 ? 10.711 1.572 -11.379 1.00 92.88 91 LEU A N 1
ATOM 717 C CA . LEU A 1 91 ? 11.523 0.368 -11.465 1.00 92.88 91 LEU A CA 1
ATOM 718 C C . LEU A 1 91 ? 10.790 -0.704 -12.276 1.00 92.88 91 LEU A C 1
ATOM 720 O O . LEU A 1 91 ? 9.579 -0.870 -12.146 1.00 92.88 91 LEU A O 1
ATOM 724 N N . THR A 1 92 ? 11.535 -1.494 -13.050 1.00 90.94 92 THR A N 1
ATOM 725 C CA . THR A 1 92 ? 10.966 -2.616 -13.806 1.00 90.94 92 THR A CA 1
ATOM 726 C C . THR A 1 92 ? 10.427 -3.687 -12.861 1.00 90.94 92 THR A C 1
ATOM 728 O O . THR A 1 92 ? 11.160 -4.249 -12.044 1.00 90.94 92 THR A O 1
ATOM 731 N N . GLN A 1 93 ? 9.139 -3.992 -12.991 1.00 94.19 93 GLN A N 1
ATOM 732 C CA . GLN A 1 93 ? 8.456 -4.982 -12.165 1.00 94.19 93 GLN A CA 1
ATOM 733 C C . GLN A 1 93 ? 8.847 -6.406 -12.588 1.00 94.19 93 GLN A C 1
ATOM 735 O O . GLN A 1 93 ? 8.569 -6.811 -13.710 1.00 94.19 93 GLN A O 1
ATOM 740 N N . LEU A 1 94 ? 9.433 -7.202 -11.684 1.00 91.94 94 LEU A N 1
ATOM 741 C CA . LEU A 1 94 ? 9.924 -8.563 -11.993 1.00 91.94 94 LEU A CA 1
ATOM 742 C C . LEU A 1 94 ? 9.030 -9.696 -11.473 1.00 91.94 94 LEU A C 1
ATOM 744 O O . LEU A 1 94 ? 9.427 -10.857 -11.413 1.00 91.94 94 LEU A O 1
ATOM 748 N N . THR A 1 95 ? 7.801 -9.367 -11.092 1.00 92.25 95 THR A N 1
ATOM 749 C CA . THR A 1 95 ? 6.795 -10.366 -10.702 1.00 92.25 95 THR A CA 1
ATOM 750 C C . THR A 1 95 ? 5.961 -10.765 -11.909 1.00 92.25 95 THR A C 1
ATOM 752 O O . THR A 1 95 ? 5.834 -9.976 -12.834 1.00 92.25 95 THR A O 1
ATOM 755 N N . TYR A 1 96 ? 5.362 -11.958 -11.906 1.00 90.62 96 TYR A N 1
ATOM 756 C CA . TYR A 1 96 ? 4.581 -12.451 -13.049 1.00 90.62 96 TYR A CA 1
ATOM 757 C C . TYR A 1 96 ? 3.516 -11.450 -13.536 1.00 90.62 96 TYR A C 1
ATOM 759 O O . TYR A 1 96 ? 3.506 -11.090 -14.708 1.00 90.62 96 TYR A O 1
ATOM 767 N N . GLU A 1 97 ? 2.665 -10.954 -12.631 1.00 91.12 97 GLU A N 1
ATOM 768 C CA . GLU A 1 97 ? 1.647 -9.946 -12.970 1.00 91.12 97 GLU A CA 1
ATOM 769 C C . GLU A 1 97 ? 2.281 -8.607 -13.375 1.00 91.12 97 GLU A C 1
ATOM 771 O O . GLU A 1 97 ? 1.809 -7.962 -14.305 1.00 91.12 97 GLU A O 1
ATOM 776 N N . GLY A 1 98 ? 3.381 -8.219 -12.721 1.00 92.75 98 GLY A N 1
ATOM 777 C CA . GLY A 1 98 ? 4.127 -7.008 -13.062 1.00 92.75 98 GLY A CA 1
ATOM 778 C C . GLY A 1 98 ? 4.710 -7.038 -14.472 1.00 92.75 98 GLY A C 1
ATOM 779 O O . GLY A 1 98 ? 4.536 -6.083 -15.213 1.00 92.75 98 GLY A O 1
ATOM 780 N N . LEU A 1 99 ? 5.327 -8.149 -14.877 1.00 92.88 99 LEU A N 1
ATOM 781 C CA . LEU A 1 99 ? 5.873 -8.323 -16.223 1.00 92.88 99 LEU A CA 1
ATOM 782 C C . LEU A 1 99 ? 4.768 -8.307 -17.285 1.00 92.88 99 LEU A C 1
ATOM 784 O O . LEU A 1 99 ? 4.976 -7.785 -18.375 1.00 92.88 99 LEU A O 1
ATOM 788 N N . ILE A 1 100 ? 3.590 -8.859 -16.983 1.00 92.69 100 ILE A N 1
ATOM 789 C CA . ILE A 1 100 ? 2.448 -8.777 -17.900 1.00 92.69 100 ILE A CA 1
ATOM 790 C C . ILE A 1 100 ? 2.015 -7.317 -18.093 1.00 92.69 100 ILE A C 1
ATOM 792 O O . ILE A 1 100 ? 1.835 -6.902 -19.235 1.00 92.69 100 ILE A O 1
ATOM 796 N N . ASP A 1 101 ? 1.890 -6.535 -17.016 1.00 92.75 101 ASP A N 1
ATOM 797 C CA . ASP A 1 101 ? 1.518 -5.114 -17.112 1.00 92.75 101 ASP A CA 1
ATOM 798 C C . ASP A 1 101 ? 2.588 -4.270 -17.814 1.00 92.75 101 ASP A C 1
ATOM 800 O O . ASP A 1 101 ? 2.232 -3.399 -18.596 1.00 92.75 101 ASP A O 1
ATOM 804 N N . GLU A 1 102 ? 3.875 -4.560 -17.602 1.00 90.25 102 GLU A N 1
ATOM 805 C CA . GLU A 1 102 ? 4.983 -3.859 -18.272 1.00 90.25 102 GLU A CA 1
ATOM 806 C C . GLU A 1 102 ? 5.029 -4.137 -19.783 1.00 90.25 102 GLU A C 1
ATOM 808 O O . GLU A 1 102 ? 5.208 -3.220 -20.574 1.00 90.25 102 GLU A O 1
ATOM 813 N N . PHE A 1 103 ? 4.871 -5.394 -20.216 1.00 89.75 103 PHE A N 1
ATOM 814 C CA . PHE A 1 103 ? 5.064 -5.744 -21.632 1.00 89.75 103 PHE A CA 1
ATOM 815 C C . PHE A 1 103 ? 3.792 -5.706 -22.479 1.00 89.75 103 PHE A C 1
ATOM 817 O O . PHE A 1 103 ? 3.874 -5.483 -23.686 1.00 89.75 103 PHE A O 1
ATOM 824 N N . TYR A 1 104 ? 2.634 -5.977 -21.879 1.00 90.19 104 TYR A N 1
ATOM 825 C CA . TYR A 1 104 ? 1.368 -6.116 -22.605 1.00 90.19 104 TYR A CA 1
ATOM 826 C C . TYR A 1 104 ? 0.287 -5.161 -22.101 1.00 90.19 104 TYR A C 1
ATOM 828 O O . TYR A 1 104 ? -0.700 -4.949 -22.802 1.00 90.19 104 TYR A O 1
ATOM 836 N N . GLY A 1 105 ? 0.475 -4.570 -20.918 1.00 88.56 105 GLY A N 1
ATOM 837 C CA . GLY A 1 105 ? -0.541 -3.775 -20.246 1.00 88.56 105 GLY A CA 1
ATOM 838 C C . GLY A 1 105 ? -1.667 -4.639 -19.681 1.00 88.56 105 GLY A C 1
ATOM 839 O O . GLY A 1 105 ? -2.196 -5.542 -20.332 1.00 88.56 105 GLY A O 1
ATOM 840 N N . VAL A 1 106 ? -2.075 -4.341 -18.450 1.00 90.56 106 VAL A N 1
ATOM 841 C CA . VAL A 1 106 ? -3.318 -4.868 -17.885 1.00 90.56 106 VAL A CA 1
ATOM 842 C C . VAL A 1 106 ? -4.364 -3.759 -17.895 1.00 90.56 106 VAL A C 1
ATOM 844 O O . VAL A 1 106 ? -4.128 -2.650 -17.405 1.00 90.56 106 VAL A O 1
ATOM 847 N N . SER A 1 107 ? -5.539 -4.062 -18.444 1.00 86.50 107 SER A N 1
ATOM 848 C CA . SER A 1 107 ? -6.681 -3.155 -18.448 1.00 86.50 107 SER A CA 1
ATOM 849 C C . SER A 1 107 ? -7.170 -2.863 -17.025 1.00 86.50 107 SER A C 1
ATOM 851 O O . SER A 1 107 ? -6.954 -3.636 -16.090 1.00 86.50 107 SER A O 1
ATOM 853 N N . GLU A 1 108 ? -7.929 -1.780 -16.851 1.00 80.12 108 GLU A N 1
ATOM 854 C CA . GLU A 1 108 ? -8.561 -1.461 -15.562 1.00 80.12 108 GLU A CA 1
ATOM 855 C C . GLU A 1 108 ? -9.532 -2.553 -15.074 1.00 80.12 108 GLU A C 1
ATOM 857 O O . GLU A 1 108 ? -9.764 -2.685 -13.874 1.00 80.12 108 GLU A O 1
ATOM 862 N N . SER A 1 109 ? -10.079 -3.364 -15.989 1.00 83.12 109 SER A N 1
ATOM 863 C CA . SER A 1 109 ? -10.920 -4.523 -15.663 1.00 83.12 109 SER A CA 1
ATOM 864 C C . SER A 1 109 ? -10.122 -5.757 -15.217 1.00 83.12 109 SER A C 1
ATOM 866 O O . SER A 1 109 ? -10.728 -6.766 -14.856 1.00 83.12 109 SER A O 1
ATOM 868 N N . GLY A 1 110 ? -8.786 -5.692 -15.225 1.00 84.00 110 GLY A N 1
ATOM 869 C CA . GLY A 1 110 ? -7.900 -6.791 -14.842 1.00 84.00 110 GLY A CA 1
ATOM 870 C C . GLY A 1 110 ? -7.667 -7.820 -15.951 1.00 84.00 110 GLY A C 1
ATOM 871 O O . GLY A 1 110 ? -7.380 -8.977 -15.653 1.00 84.00 110 GLY A O 1
ATOM 872 N N . GLN A 1 111 ? -7.830 -7.434 -17.219 1.00 88.38 111 GLN A N 1
ATOM 873 C CA . GLN A 1 111 ? -7.634 -8.305 -18.382 1.00 88.38 111 GLN A CA 1
ATOM 874 C C . GLN A 1 111 ? -6.350 -7.924 -19.126 1.00 88.38 111 GLN A C 1
ATOM 876 O O . GLN A 1 111 ? -5.996 -6.750 -19.186 1.00 88.38 111 GLN A O 1
ATOM 881 N N . ALA A 1 112 ? -5.656 -8.912 -19.692 1.00 88.69 112 ALA A N 1
ATOM 882 C CA . ALA A 1 112 ? -4.453 -8.703 -20.493 1.00 88.69 112 ALA A CA 1
ATOM 883 C C . ALA A 1 112 ? -4.563 -9.483 -21.804 1.00 88.69 112 ALA A C 1
ATOM 885 O O . ALA A 1 112 ? -4.860 -10.682 -21.792 1.00 88.69 112 ALA A O 1
ATOM 886 N N . ASP A 1 113 ? -4.298 -8.806 -22.918 1.00 88.44 113 ASP A N 1
ATOM 887 C CA . ASP A 1 113 ? -4.323 -9.408 -24.246 1.00 88.44 113 ASP A CA 1
ATOM 888 C C . ASP A 1 113 ? -2.929 -9.929 -24.595 1.00 88.44 113 ASP A C 1
ATOM 890 O O . ASP A 1 113 ? -2.003 -9.174 -24.888 1.00 88.44 113 ASP A O 1
ATOM 894 N N . LEU A 1 114 ? -2.775 -11.254 -24.543 1.00 88.81 114 LEU A N 1
ATOM 895 C CA . LEU A 1 114 ? -1.497 -11.920 -24.772 1.00 88.81 114 LEU A CA 1
ATOM 896 C C . LEU A 1 114 ? -1.470 -12.623 -26.133 1.00 88.81 114 LEU A C 1
ATOM 898 O O . LEU A 1 114 ? -2.413 -13.344 -26.479 1.00 88.81 114 LEU A O 1
ATOM 902 N N . PRO A 1 115 ? -0.368 -12.512 -26.894 1.00 86.88 115 PRO A N 1
ATOM 903 C CA . PRO A 1 115 ? -0.198 -13.310 -28.094 1.00 86.88 115 PRO A CA 1
ATOM 904 C C . PRO A 1 115 ? -0.070 -14.796 -27.731 1.00 86.88 115 PRO A C 1
ATOM 906 O O . PRO A 1 115 ? 0.607 -15.182 -26.776 1.00 86.88 115 PRO A O 1
ATOM 909 N N . THR A 1 116 ? -0.685 -15.665 -28.536 1.00 84.75 116 THR A N 1
ATOM 910 C CA . THR A 1 116 ? -0.729 -17.119 -28.292 1.00 84.75 116 THR A CA 1
ATOM 911 C C . THR A 1 116 ? 0.663 -17.754 -28.198 1.00 84.75 116 THR A C 1
ATOM 913 O O . THR A 1 116 ? 0.840 -18.756 -27.505 1.00 84.75 116 THR A O 1
ATOM 916 N N . SER A 1 117 ? 1.669 -17.159 -28.844 1.00 85.12 117 SER A N 1
ATOM 917 C CA . SER A 1 117 ? 3.067 -17.599 -28.783 1.00 85.12 117 SER A CA 1
ATOM 918 C C . SER A 1 117 ? 3.674 -17.543 -27.378 1.00 85.12 117 SER A C 1
ATOM 920 O O . SER A 1 117 ? 4.567 -18.329 -27.088 1.00 85.12 117 SER A O 1
ATOM 922 N N . VAL A 1 118 ? 3.193 -16.650 -26.508 1.00 82.94 118 VAL A N 1
ATOM 923 C CA . VAL A 1 118 ? 3.701 -16.477 -25.134 1.00 82.94 118 VAL A CA 1
ATOM 924 C C . VAL A 1 118 ? 3.090 -17.498 -24.178 1.00 82.94 118 VAL A C 1
ATOM 926 O O . VAL A 1 118 ? 3.744 -17.948 -23.243 1.00 82.94 118 VAL A O 1
ATOM 929 N N . VAL A 1 119 ? 1.837 -17.883 -24.422 1.00 81.81 119 VAL A N 1
ATOM 930 C CA . VAL A 1 119 ? 1.083 -18.819 -23.572 1.00 81.81 119 VAL A CA 1
ATOM 931 C C . VAL A 1 119 ? 1.346 -20.277 -23.967 1.00 81.81 119 VAL A C 1
ATOM 933 O O . VAL A 1 119 ? 1.203 -21.186 -23.150 1.00 81.81 119 VAL A O 1
ATOM 936 N N . THR A 1 120 ? 1.744 -20.519 -25.219 1.00 80.25 120 THR A N 1
ATOM 937 C CA . THR A 1 120 ? 2.026 -21.873 -25.704 1.00 80.25 120 THR A CA 1
ATOM 938 C C . THR A 1 120 ? 3.367 -22.358 -25.147 1.00 80.25 120 THR A C 1
ATOM 940 O O . THR A 1 120 ? 4.387 -21.712 -25.389 1.00 80.25 120 THR A O 1
ATOM 943 N N . PRO A 1 121 ? 3.416 -23.497 -24.429 1.00 75.25 121 PRO A N 1
ATOM 944 C CA . PRO A 1 121 ? 4.673 -24.015 -23.911 1.00 75.25 121 PRO A CA 1
ATOM 945 C C . PRO A 1 121 ? 5.641 -24.325 -25.067 1.00 75.25 121 PRO A C 1
ATOM 947 O O . PRO A 1 121 ? 5.224 -24.905 -26.076 1.00 75.25 121 PRO A O 1
ATOM 950 N N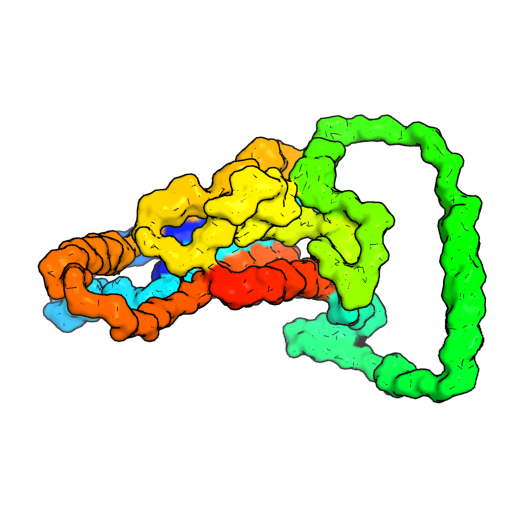 . PRO A 1 122 ? 6.932 -23.964 -24.945 1.00 67.69 122 PRO A N 1
ATOM 951 C CA . PRO A 1 122 ? 7.905 -24.196 -26.003 1.00 67.69 122 PRO A CA 1
ATOM 952 C C . PRO A 1 122 ? 8.056 -25.696 -26.274 1.00 67.69 122 PRO A C 1
ATOM 954 O O . PRO A 1 122 ? 8.075 -26.522 -25.359 1.00 67.69 122 PRO A O 1
ATOM 957 N N . SER A 1 123 ? 8.196 -26.058 -27.549 1.00 71.62 123 SER A N 1
ATOM 958 C CA . SER A 1 123 ? 8.517 -27.433 -27.943 1.00 71.62 123 SER A CA 1
ATOM 959 C C . SER A 1 123 ? 9.901 -27.816 -27.395 1.00 71.62 123 SER A C 1
ATOM 961 O O . SER A 1 123 ? 10.803 -26.980 -27.373 1.00 71.62 123 SER A O 1
ATOM 963 N N . GLN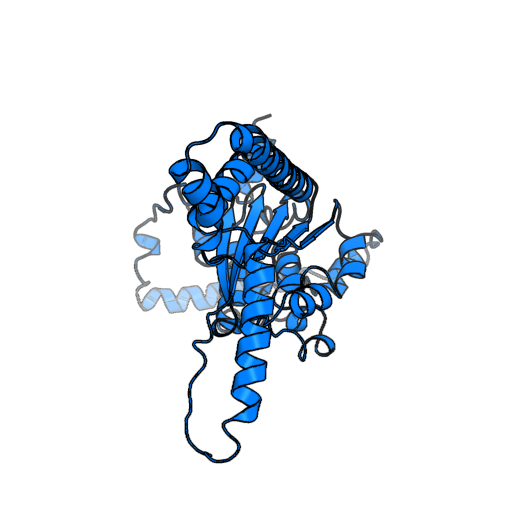 A 1 124 ? 10.103 -29.078 -26.990 1.00 62.06 124 GLN A N 1
ATOM 964 C CA . GLN A 1 124 ? 11.325 -29.556 -26.304 1.00 62.06 124 GLN A CA 1
ATOM 965 C C . GLN A 1 124 ? 12.658 -29.195 -27.008 1.00 62.06 124 GLN A C 1
ATOM 967 O O . GLN A 1 124 ? 13.695 -29.126 -26.355 1.00 62.06 124 GLN A O 1
ATOM 972 N N . GLN A 1 125 ? 12.651 -28.908 -28.315 1.00 57.72 125 GLN A N 1
ATOM 973 C CA . GLN A 1 125 ? 13.838 -28.499 -29.081 1.00 57.72 125 GLN A CA 1
ATOM 974 C C . GLN A 1 125 ? 14.281 -27.037 -28.851 1.00 57.72 125 GLN A C 1
ATOM 976 O O . GLN A 1 125 ? 15.461 -26.736 -29.014 1.00 57.72 125 GLN A O 1
ATOM 981 N N . GLN A 1 126 ? 13.395 -26.126 -28.426 1.00 57.03 126 GLN A N 1
ATOM 982 C CA . GLN A 1 126 ? 13.744 -24.712 -28.186 1.00 57.03 126 GLN A CA 1
ATOM 983 C C . GLN A 1 126 ? 14.391 -24.465 -26.811 1.00 57.03 126 GLN A C 1
ATOM 985 O O . GLN A 1 126 ? 15.150 -23.508 -26.649 1.00 57.03 126 GLN A O 1
ATOM 990 N N . GLN A 1 127 ? 14.172 -25.356 -25.837 1.00 57.38 127 GLN A N 1
ATOM 991 C CA . GLN A 1 127 ? 14.717 -25.218 -24.477 1.00 57.38 127 GLN A CA 1
ATOM 992 C C . GLN A 1 127 ? 16.251 -25.347 -24.418 1.00 57.38 127 GLN A C 1
ATOM 994 O O . GLN A 1 127 ? 16.887 -24.687 -23.596 1.00 57.38 127 GLN A O 1
ATOM 999 N N . GLN A 1 128 ? 16.873 -26.124 -25.316 1.00 55.84 128 GLN A N 1
ATOM 1000 C CA . GLN A 1 128 ? 18.338 -26.268 -25.355 1.00 55.84 128 GLN A CA 1
ATOM 1001 C C . GLN A 1 128 ? 19.057 -25.050 -25.960 1.00 55.84 128 GLN A C 1
ATOM 1003 O O . GLN A 1 128 ? 20.172 -24.738 -25.544 1.00 55.84 128 GLN A O 1
ATOM 1008 N N . GLN A 1 129 ? 18.433 -24.323 -26.896 1.00 55.47 129 GLN A N 1
ATOM 1009 C CA . GLN A 1 129 ? 19.032 -23.114 -27.484 1.00 55.47 129 GLN A CA 1
ATOM 1010 C C . GLN A 1 129 ? 18.896 -21.880 -26.580 1.00 55.47 129 GLN A C 1
ATOM 1012 O O . GLN A 1 129 ? 19.818 -21.063 -26.530 1.00 55.47 129 GLN A O 1
ATOM 1017 N N . GLN A 1 130 ? 17.800 -21.759 -25.819 1.00 58.12 130 GLN A N 1
ATOM 1018 C CA . GLN A 1 130 ? 17.615 -20.644 -24.880 1.00 58.12 130 GLN A CA 1
ATOM 1019 C C . GLN A 1 130 ? 18.575 -20.709 -23.683 1.00 58.12 130 GLN A C 1
ATOM 1021 O O . GLN A 1 130 ? 19.114 -19.673 -23.297 1.00 58.12 130 GLN A O 1
ATOM 1026 N N . GLN A 1 131 ? 18.891 -21.902 -23.160 1.00 57.38 131 GLN A N 1
ATOM 1027 C CA . GLN A 1 131 ? 19.854 -22.047 -22.055 1.00 57.38 131 GLN A CA 1
ATOM 1028 C C . GLN A 1 131 ? 21.279 -21.596 -22.425 1.00 57.38 131 GLN A C 1
ATOM 1030 O O . GLN A 1 131 ? 21.976 -21.017 -21.590 1.00 57.38 131 GLN A O 1
ATOM 1035 N N . GLN A 1 132 ? 21.711 -21.802 -23.676 1.00 54.28 132 GLN A N 1
ATOM 1036 C CA . GLN A 1 132 ? 23.024 -21.329 -24.136 1.00 54.28 132 GLN A CA 1
ATOM 1037 C C . GLN A 1 132 ? 23.065 -19.808 -24.342 1.00 54.28 132 GLN A C 1
ATOM 1039 O O . GLN A 1 132 ? 24.073 -19.185 -24.005 1.00 54.28 132 GLN A O 1
ATOM 1044 N N . HIS A 1 133 ? 21.978 -19.196 -24.832 1.00 52.78 133 HIS A N 1
ATOM 1045 C CA . HIS A 1 133 ? 21.891 -17.737 -24.991 1.00 52.78 133 HIS A CA 1
ATOM 1046 C C . HIS A 1 133 ? 21.833 -17.004 -23.642 1.00 52.78 133 HIS A C 1
ATOM 1048 O O . HIS A 1 133 ? 22.535 -16.007 -23.466 1.00 52.78 133 HIS A O 1
ATOM 1054 N N . GLN A 1 134 ? 21.092 -17.531 -22.659 1.00 60.09 134 GLN A N 1
ATOM 1055 C CA . GLN A 1 134 ? 20.987 -16.932 -21.321 1.00 60.09 134 GLN A CA 1
ATOM 1056 C C . GLN A 1 134 ? 22.340 -16.916 -20.586 1.00 60.09 134 GLN A C 1
ATOM 1058 O O . GLN A 1 134 ? 22.728 -15.888 -20.034 1.00 60.09 134 GLN A O 1
ATOM 1063 N N . GLN A 1 135 ? 23.128 -17.999 -20.667 1.00 56.47 135 GLN A N 1
ATOM 1064 C CA . GLN A 1 135 ? 24.480 -18.045 -20.083 1.00 56.47 135 GLN A CA 1
ATOM 1065 C C . GLN A 1 135 ? 25.508 -17.147 -20.792 1.00 56.47 135 GLN A C 1
ATOM 1067 O O . GLN A 1 135 ? 26.539 -16.804 -20.203 1.00 56.47 135 GLN A O 1
ATOM 1072 N N . HIS A 1 136 ? 25.295 -16.813 -22.066 1.00 52.56 136 HIS A N 1
ATOM 1073 C CA . HIS A 1 136 ? 26.182 -15.911 -22.802 1.00 52.56 136 HIS A CA 1
ATOM 1074 C C . HIS A 1 136 ? 25.852 -14.444 -22.491 1.00 52.56 136 HIS A C 1
ATOM 1076 O O . HIS A 1 136 ? 26.762 -13.657 -22.239 1.00 52.56 136 HIS A O 1
ATOM 1082 N N . GLN A 1 137 ? 24.564 -14.103 -22.393 1.00 62.06 137 GLN A N 1
ATOM 1083 C CA . GLN A 1 137 ? 24.104 -12.750 -22.065 1.00 62.06 137 GLN A CA 1
ATOM 1084 C C . GLN A 1 137 ? 24.409 -12.366 -20.607 1.00 62.06 137 GLN A C 1
ATOM 1086 O O . GLN A 1 137 ? 24.883 -11.262 -20.345 1.00 62.06 137 GLN A O 1
ATOM 1091 N N . GLN A 1 138 ? 24.262 -13.303 -19.663 1.00 56.69 138 GLN A N 1
ATOM 1092 C CA . GLN A 1 138 ? 24.578 -13.073 -18.247 1.00 56.69 138 GLN A CA 1
ATOM 1093 C C . GLN A 1 138 ? 26.093 -12.936 -17.982 1.00 56.69 138 GLN A C 1
ATOM 1095 O O . GLN A 1 138 ? 26.504 -12.263 -17.040 1.00 56.69 138 GLN A O 1
ATOM 1100 N N . ARG A 1 139 ? 26.949 -13.501 -18.852 1.00 55.16 139 ARG A N 1
ATOM 1101 C CA . ARG A 1 139 ? 28.407 -13.270 -18.823 1.00 55.16 139 ARG A CA 1
ATOM 1102 C C . ARG A 1 139 ? 28.816 -11.906 -19.375 1.00 55.16 139 ARG A C 1
ATOM 1104 O O . ARG A 1 139 ? 29.810 -11.358 -18.910 1.00 55.16 139 ARG A O 1
ATOM 1111 N N . GLN A 1 140 ? 28.069 -11.368 -20.337 1.00 55.56 140 GLN A N 1
ATOM 1112 C CA . GLN A 1 140 ? 28.358 -10.061 -20.930 1.00 55.56 140 GLN A CA 1
ATOM 1113 C C . GLN A 1 140 ? 27.920 -8.902 -20.021 1.00 55.56 140 GLN A C 1
ATOM 1115 O O . GLN A 1 140 ? 28.640 -7.912 -19.936 1.00 55.56 140 GLN A O 1
ATOM 1120 N N . LEU A 1 141 ? 26.822 -9.047 -19.263 1.00 50.22 141 LEU A N 1
ATOM 1121 C CA . LEU A 1 141 ? 26.420 -8.038 -18.268 1.00 50.22 141 LEU A CA 1
ATOM 1122 C C . LEU A 1 141 ? 27.368 -7.950 -17.056 1.00 50.22 141 LEU A C 1
ATOM 1124 O O . LEU A 1 141 ? 27.501 -6.882 -16.467 1.00 50.22 141 LEU A O 1
ATOM 1128 N N . ASN A 1 142 ? 28.083 -9.026 -16.714 1.00 52.72 142 ASN A N 1
ATOM 1129 C CA . ASN A 1 142 ? 29.008 -9.043 -15.572 1.00 52.72 142 ASN A CA 1
ATOM 1130 C C . ASN A 1 142 ? 30.433 -8.549 -15.900 1.00 52.72 142 ASN A C 1
ATOM 1132 O O . ASN A 1 142 ? 31.306 -8.602 -15.035 1.00 52.72 142 ASN A O 1
ATOM 1136 N N . GLN A 1 143 ? 30.698 -8.078 -17.126 1.00 50.91 143 GLN A N 1
ATOM 1137 C CA . GLN A 1 143 ? 32.030 -7.613 -17.547 1.00 50.91 143 GLN A CA 1
ATOM 1138 C C . GLN A 1 143 ? 32.228 -6.088 -17.519 1.00 50.91 143 GLN A C 1
ATOM 1140 O O . GLN A 1 143 ? 33.290 -5.615 -17.922 1.00 50.91 143 GLN A O 1
ATOM 1145 N N . HIS A 1 144 ? 31.265 -5.309 -17.018 1.00 50.53 144 HIS A N 1
ATOM 1146 C CA . HIS A 1 144 ? 31.405 -3.851 -16.926 1.00 50.53 144 HIS A CA 1
ATOM 1147 C C . HIS A 1 144 ? 30.778 -3.264 -15.657 1.00 50.53 144 HIS A C 1
ATOM 1149 O O . HIS A 1 144 ? 29.818 -2.511 -15.729 1.00 50.53 144 HIS A O 1
ATOM 1155 N N . VAL A 1 145 ? 31.335 -3.582 -14.482 1.00 47.91 145 VAL A N 1
ATOM 1156 C CA . VAL A 1 145 ? 31.164 -2.740 -13.283 1.00 47.91 145 VAL A CA 1
ATOM 1157 C C . VAL A 1 145 ? 32.426 -2.811 -12.415 1.00 47.91 145 VAL A C 1
ATOM 1159 O O . VAL A 1 145 ? 32.546 -3.646 -11.521 1.00 47.91 145 VAL A O 1
ATOM 1162 N N . HIS A 1 146 ? 33.382 -1.921 -12.667 1.00 40.12 146 HIS A N 1
ATOM 1163 C CA . HIS A 1 146 ? 34.280 -1.445 -11.618 1.00 40.12 146 HIS A CA 1
ATOM 1164 C C . HIS A 1 146 ? 34.632 0.013 -11.899 1.00 40.12 146 HIS A C 1
ATOM 1166 O O . HIS A 1 146 ? 35.621 0.292 -12.565 1.00 40.12 146 HIS A O 1
ATOM 1172 N N . ASP A 1 147 ? 33.808 0.919 -11.381 1.00 42.94 147 ASP A N 1
ATOM 1173 C CA . ASP A 1 147 ? 34.217 2.296 -11.117 1.00 42.94 147 ASP A CA 1
ATOM 1174 C C . ASP A 1 147 ? 34.135 2.519 -9.601 1.00 42.94 147 ASP A C 1
ATOM 1176 O O . ASP A 1 147 ? 33.066 2.316 -9.008 1.00 42.94 147 ASP A O 1
ATOM 1180 N N . PRO A 1 148 ? 35.247 2.871 -8.935 1.00 53.94 148 PRO A N 1
ATOM 1181 C CA . PRO A 1 148 ? 35.208 3.410 -7.594 1.00 53.94 148 PRO A CA 1
ATOM 1182 C C . PRO A 1 148 ? 34.892 4.910 -7.664 1.00 53.94 148 PRO A C 1
ATOM 1184 O O . PRO A 1 148 ? 35.277 5.601 -8.600 1.00 53.94 148 PRO A O 1
ATOM 1187 N N . ASP A 1 149 ? 34.236 5.391 -6.615 1.00 43.78 149 ASP A N 1
ATOM 1188 C CA . ASP A 1 149 ? 33.821 6.773 -6.362 1.00 43.78 149 ASP A CA 1
ATOM 1189 C C . ASP A 1 149 ? 32.587 7.278 -7.114 1.00 43.78 149 ASP A C 1
ATOM 1191 O O . ASP A 1 149 ? 32.648 7.671 -8.267 1.00 43.78 149 ASP A O 1
ATOM 1195 N N . HIS A 1 150 ? 31.490 7.444 -6.362 1.00 46.16 150 HIS A N 1
ATOM 1196 C CA . HIS A 1 150 ? 30.853 8.755 -6.264 1.00 46.16 150 HIS A CA 1
ATOM 1197 C C . HIS A 1 150 ? 30.162 8.971 -4.909 1.00 46.16 150 HIS A C 1
ATOM 1199 O O . HIS A 1 150 ? 29.505 8.113 -4.319 1.00 46.16 150 HIS A O 1
ATOM 1205 N N . THR A 1 151 ? 30.385 10.187 -4.434 1.00 43.22 151 THR A N 1
ATOM 1206 C CA . THR A 1 151 ? 29.969 10.847 -3.205 1.00 43.22 151 THR A CA 1
ATOM 1207 C C . THR A 1 151 ? 28.491 10.637 -2.867 1.00 43.22 151 THR A C 1
ATOM 1209 O O . THR A 1 151 ? 27.595 11.001 -3.624 1.00 43.22 151 THR A O 1
ATOM 1212 N N . GLN A 1 152 ? 28.229 10.079 -1.684 1.00 42.09 152 GLN A N 1
ATOM 1213 C CA . GLN A 1 152 ? 26.880 9.856 -1.164 1.00 42.09 152 GLN A CA 1
ATOM 1214 C C . GLN A 1 152 ? 26.254 11.170 -0.677 1.00 42.09 152 GLN A C 1
ATOM 1216 O O . GLN A 1 152 ? 26.756 11.804 0.251 1.00 42.09 152 GLN A O 1
ATOM 1221 N N . HIS A 1 153 ? 25.114 11.550 -1.254 1.00 42.38 153 HIS A N 1
ATOM 1222 C CA . HIS A 1 153 ? 24.264 12.600 -0.697 1.00 42.38 153 HIS A CA 1
ATOM 1223 C C . HIS A 1 153 ? 23.568 12.085 0.579 1.00 42.38 153 HIS A C 1
ATOM 1225 O O . HIS A 1 153 ? 22.835 11.095 0.576 1.00 42.38 153 HIS A O 1
ATOM 1231 N N . ALA A 1 154 ? 23.836 12.765 1.692 1.00 40.56 154 ALA A N 1
ATOM 1232 C CA . ALA A 1 154 ? 23.694 12.292 3.071 1.00 40.56 154 ALA A CA 1
ATOM 1233 C C . ALA A 1 154 ? 22.258 12.184 3.638 1.00 40.56 154 ALA A C 1
ATOM 1235 O O . ALA A 1 154 ? 22.092 12.133 4.853 1.00 40.56 154 ALA A O 1
ATOM 1236 N N . VAL A 1 155 ? 21.212 12.131 2.807 1.00 44.75 155 VAL A N 1
ATOM 1237 C CA . VAL A 1 155 ? 19.811 12.106 3.289 1.00 44.75 155 VAL A CA 1
ATOM 1238 C C . VAL A 1 155 ? 19.102 10.766 3.004 1.00 44.75 155 VAL A C 1
ATOM 1240 O O . VAL A 1 155 ? 18.170 10.407 3.717 1.00 44.75 155 VAL A O 1
ATOM 1243 N N . THR A 1 156 ? 19.605 9.949 2.065 1.00 51.03 156 THR A N 1
ATOM 1244 C CA . THR A 1 156 ? 18.948 8.696 1.609 1.00 51.03 156 THR A CA 1
ATOM 1245 C C . THR A 1 156 ? 19.658 7.402 2.049 1.00 51.03 156 THR A C 1
ATOM 1247 O O . THR A 1 156 ? 19.083 6.315 1.991 1.00 51.03 156 THR A O 1
ATOM 1250 N N . ALA A 1 157 ? 20.912 7.477 2.507 1.00 59.34 157 ALA A N 1
ATOM 1251 C CA . ALA A 1 157 ? 21.713 6.289 2.837 1.00 59.34 157 ALA A CA 1
ATOM 1252 C C . ALA A 1 157 ? 21.250 5.571 4.122 1.00 59.34 157 ALA A C 1
ATOM 1254 O O . ALA A 1 157 ? 21.328 4.341 4.219 1.00 59.34 157 ALA A O 1
ATOM 1255 N N . ASP A 1 158 ? 20.727 6.330 5.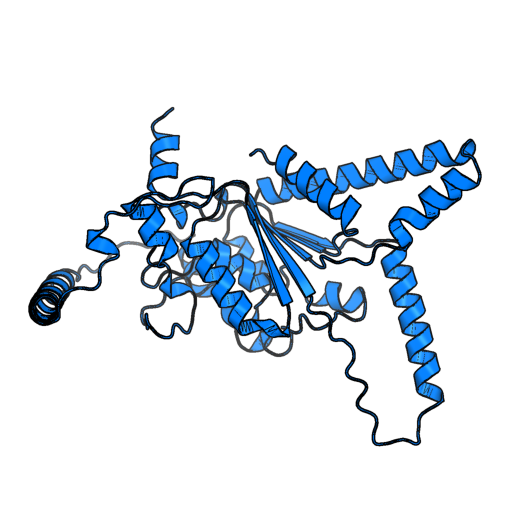088 1.00 65.56 158 ASP A N 1
ATOM 1256 C CA . ASP A 1 158 ? 20.334 5.817 6.402 1.00 65.56 158 ASP A CA 1
ATOM 1257 C C . ASP A 1 158 ? 19.020 5.031 6.366 1.00 65.56 158 ASP A C 1
ATOM 1259 O O . ASP A 1 158 ? 18.920 3.976 6.996 1.00 65.56 158 ASP A O 1
ATOM 1263 N N . SER A 1 159 ? 18.017 5.498 5.613 1.00 68.88 159 SER A N 1
ATOM 1264 C CA . SER A 1 159 ? 16.752 4.773 5.433 1.00 68.88 159 SER A CA 1
ATOM 1265 C C . SER A 1 159 ? 16.968 3.479 4.648 1.00 68.88 159 SER A C 1
ATOM 1267 O O . SER A 1 159 ? 16.463 2.436 5.059 1.00 68.88 159 SER A O 1
ATOM 1269 N N . ARG A 1 160 ? 17.812 3.512 3.604 1.00 77.12 160 ARG A N 1
ATOM 1270 C CA . ARG A 1 160 ? 18.214 2.336 2.813 1.00 77.12 160 ARG A CA 1
ATOM 1271 C C . ARG A 1 160 ? 18.741 1.199 3.684 1.00 77.12 160 ARG A C 1
ATOM 1273 O O . ARG A 1 160 ? 18.291 0.063 3.550 1.00 77.12 160 ARG A O 1
ATOM 1280 N N . LYS A 1 161 ? 19.671 1.509 4.593 1.00 78.56 161 LYS A N 1
ATOM 1281 C CA . LYS A 1 161 ? 20.273 0.517 5.493 1.00 78.56 161 LYS A CA 1
ATOM 1282 C C . LYS A 1 161 ? 19.302 0.070 6.588 1.00 78.56 161 LYS A C 1
ATOM 1284 O O . LYS A 1 161 ? 19.225 -1.116 6.880 1.00 78.56 161 LYS A O 1
ATOM 1289 N N . LYS A 1 162 ? 18.559 1.001 7.198 1.00 80.50 162 LYS A N 1
ATOM 1290 C CA . LYS A 1 162 ? 17.650 0.698 8.321 1.00 80.50 162 LYS A CA 1
ATOM 1291 C C . LYS A 1 162 ? 16.403 -0.086 7.904 1.00 80.50 162 LYS A C 1
ATOM 1293 O O . LYS A 1 162 ? 15.877 -0.828 8.724 1.00 80.50 162 LYS A O 1
ATOM 1298 N N . LEU A 1 163 ? 15.939 0.079 6.665 1.00 82.31 163 LEU A N 1
ATOM 1299 C CA . LEU A 1 163 ? 14.805 -0.664 6.102 1.00 82.31 163 LEU A CA 1
ATOM 1300 C C . LEU A 1 163 ? 15.223 -1.855 5.242 1.00 82.31 163 LEU A C 1
ATOM 1302 O O . LEU A 1 163 ? 14.356 -2.502 4.662 1.00 82.31 163 LEU A O 1
ATOM 1306 N N . ASN A 1 164 ? 16.525 -2.138 5.148 1.00 85.38 164 ASN A N 1
ATOM 1307 C CA . ASN A 1 164 ? 17.066 -3.200 4.307 1.00 85.38 164 ASN A CA 1
ATOM 1308 C C . ASN A 1 164 ? 16.478 -3.159 2.881 1.00 85.38 164 ASN A C 1
ATOM 1310 O O . ASN A 1 164 ? 15.837 -4.110 2.433 1.00 85.38 164 ASN A O 1
ATOM 1314 N N . LEU A 1 165 ? 16.596 -2.004 2.212 1.00 87.06 165 LEU A N 1
ATOM 1315 C CA . LEU A 1 165 ? 15.981 -1.794 0.894 1.00 87.06 165 LEU A CA 1
ATOM 1316 C C . LEU A 1 165 ? 16.722 -2.510 -0.239 1.00 87.06 165 LEU A C 1
ATOM 1318 O O . LEU A 1 165 ? 16.146 -2.667 -1.304 1.00 87.06 165 LEU A O 1
ATOM 1322 N N . ILE A 1 166 ? 17.979 -2.906 -0.033 1.00 86.81 166 ILE A N 1
ATOM 1323 C CA . ILE A 1 166 ? 18.799 -3.589 -1.038 1.00 86.81 166 ILE A CA 1
ATOM 1324 C C . ILE A 1 166 ? 19.262 -4.920 -0.460 1.00 86.81 166 ILE A C 1
ATOM 1326 O O . ILE A 1 166 ? 19.774 -4.954 0.659 1.00 86.81 166 ILE A O 1
ATOM 1330 N N . SER A 1 167 ? 19.082 -5.985 -1.232 1.00 81.75 167 SER A N 1
ATOM 1331 C CA . SER A 1 167 ? 19.549 -7.335 -0.936 1.00 81.75 167 SER A CA 1
ATOM 1332 C C . SER A 1 167 ? 20.317 -7.881 -2.138 1.00 81.75 167 SER A C 1
ATOM 1334 O O . SER A 1 167 ? 19.764 -7.984 -3.227 1.00 81.75 167 SER A O 1
ATOM 1336 N N . ASP A 1 168 ? 21.580 -8.254 -1.926 1.00 72.25 168 ASP A N 1
ATOM 1337 C CA . ASP A 1 168 ? 22.475 -8.738 -2.992 1.00 72.25 168 ASP A CA 1
ATOM 1338 C C . ASP A 1 168 ? 22.254 -10.225 -3.338 1.00 72.25 168 ASP A C 1
ATOM 1340 O O . ASP A 1 168 ? 22.784 -10.728 -4.325 1.00 72.25 168 ASP A O 1
ATOM 1344 N N . GLN A 1 169 ? 21.501 -10.953 -2.507 1.00 59.88 169 GLN A N 1
ATOM 1345 C CA . GLN A 1 169 ? 21.218 -12.379 -2.673 1.00 59.88 169 GLN A CA 1
ATOM 1346 C C . GLN A 1 169 ? 19.730 -12.571 -2.960 1.00 59.88 169 GLN A C 1
ATOM 1348 O O . GLN A 1 169 ? 18.898 -12.385 -2.071 1.00 59.88 169 GLN A O 1
ATOM 1353 N N . GLN A 1 170 ? 19.404 -12.931 -4.202 1.00 62.44 170 GLN A N 1
ATOM 1354 C CA . GLN A 1 170 ? 18.038 -13.195 -4.643 1.00 62.44 170 GLN A CA 1
ATOM 1355 C C . GLN A 1 170 ? 17.894 -14.661 -5.058 1.00 62.44 170 GLN A C 1
ATOM 1357 O O . GLN A 1 170 ? 18.622 -15.150 -5.920 1.00 62.44 170 GLN A O 1
ATOM 1362 N N . GLU A 1 171 ? 16.934 -15.350 -4.445 1.00 67.00 171 GLU A N 1
ATOM 1363 C CA . GLU A 1 171 ? 16.441 -16.648 -4.901 1.00 67.00 171 GLU A CA 1
ATOM 1364 C C . GLU A 1 171 ? 15.050 -16.430 -5.509 1.00 67.00 171 GLU A C 1
ATOM 1366 O O . GLU A 1 171 ? 14.106 -16.095 -4.796 1.00 67.00 171 GLU A O 1
ATOM 1371 N N . ASP A 1 172 ? 14.923 -16.584 -6.830 1.00 67.75 172 ASP A N 1
ATOM 1372 C CA . ASP A 1 172 ? 13.674 -16.287 -7.555 1.00 67.75 172 ASP A CA 1
ATOM 1373 C C . ASP A 1 172 ? 12.558 -17.305 -7.287 1.00 67.75 172 ASP A C 1
ATOM 1375 O O . ASP A 1 172 ? 11.373 -16.988 -7.385 1.00 67.75 172 ASP A O 1
ATOM 1379 N N . LEU A 1 173 ? 12.932 -18.547 -6.968 1.00 68.00 173 LEU A N 1
ATOM 1380 C CA . LEU A 1 173 ? 11.996 -19.665 -6.833 1.00 68.00 173 LEU A CA 1
ATOM 1381 C C . LEU A 1 173 ? 11.435 -19.817 -5.413 1.00 68.00 173 LEU A C 1
ATOM 1383 O O . LEU A 1 173 ? 10.293 -20.250 -5.265 1.00 68.00 173 LEU A O 1
ATOM 1387 N N . ASP A 1 174 ? 12.209 -19.458 -4.387 1.00 75.94 174 ASP A N 1
ATOM 1388 C CA . ASP A 1 174 ? 11.781 -19.484 -2.983 1.00 75.94 174 ASP A CA 1
ATOM 1389 C C . ASP A 1 174 ? 12.303 -18.240 -2.242 1.00 75.94 174 ASP A C 1
ATOM 1391 O O . ASP A 1 174 ? 13.259 -18.305 -1.464 1.00 75.94 174 ASP A O 1
ATOM 1395 N N . PRO A 1 175 ? 11.731 -17.057 -2.526 1.00 83.88 175 PRO A N 1
ATOM 1396 C CA . PRO A 1 175 ? 12.245 -15.815 -1.976 1.00 83.88 175 PRO A CA 1
ATOM 1397 C C . PRO A 1 175 ? 12.034 -15.757 -0.460 1.00 83.88 175 PRO A C 1
ATOM 1399 O O . PRO A 1 175 ? 10.943 -16.001 0.054 1.00 83.88 175 PRO A O 1
ATOM 1402 N N . SER A 1 176 ? 13.071 -15.357 0.276 1.00 85.31 176 SER A N 1
ATOM 1403 C CA . SER A 1 176 ? 13.006 -15.168 1.736 1.00 85.31 176 SER A CA 1
ATOM 1404 C C . SER A 1 176 ? 12.559 -13.757 2.157 1.00 85.31 176 SER A C 1
ATOM 1406 O O . SER A 1 176 ? 12.158 -13.540 3.309 1.00 85.31 176 SER A O 1
ATOM 1408 N N . ASP A 1 177 ? 12.587 -12.804 1.223 1.00 90.00 177 ASP A N 1
ATOM 1409 C CA . ASP A 1 177 ? 12.274 -11.391 1.425 1.00 90.00 177 ASP A CA 1
ATOM 1410 C C . ASP A 1 177 ? 11.615 -10.779 0.184 1.00 90.00 177 ASP A C 1
ATOM 1412 O O . ASP A 1 177 ? 11.800 -11.275 -0.918 1.00 90.00 177 ASP A O 1
ATOM 1416 N N . ILE A 1 178 ? 10.897 -9.663 0.351 1.00 92.75 178 ILE A N 1
ATOM 1417 C CA . ILE A 1 178 ? 10.155 -8.969 -0.719 1.00 92.75 178 ILE A CA 1
ATOM 1418 C C . ILE A 1 178 ? 11.040 -8.322 -1.795 1.00 92.75 178 ILE A C 1
ATOM 1420 O O . ILE A 1 178 ? 10.519 -7.830 -2.788 1.00 92.75 178 ILE A O 1
ATOM 1424 N N . ALA A 1 179 ? 12.363 -8.318 -1.621 1.00 91.69 179 ALA A N 1
ATOM 1425 C CA . ALA A 1 179 ? 13.313 -7.758 -2.581 1.00 91.69 179 ALA A CA 1
ATOM 1426 C C . ALA A 1 179 ? 13.295 -8.457 -3.958 1.00 91.69 179 ALA A C 1
ATOM 1428 O O . ALA A 1 179 ? 13.778 -7.895 -4.941 1.00 91.69 179 ALA A O 1
ATOM 1429 N N . PHE A 1 180 ? 12.695 -9.651 -4.053 1.00 91.44 180 PHE A N 1
ATOM 1430 C CA . PHE A 1 180 ? 12.533 -10.376 -5.318 1.00 91.44 180 PHE A CA 1
ATOM 1431 C C . PHE A 1 180 ? 11.712 -9.607 -6.36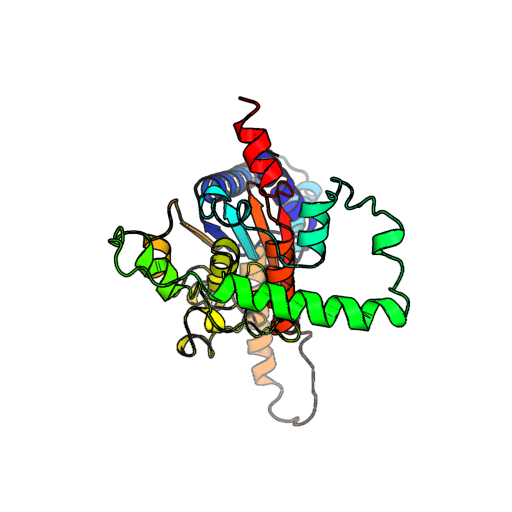5 1.00 91.44 180 PHE A C 1
ATOM 1433 O O . PHE A 1 180 ? 11.832 -9.863 -7.559 1.00 91.44 180 PHE A O 1
ATOM 1440 N N . THR A 1 181 ? 10.870 -8.657 -5.943 1.00 92.12 181 THR A N 1
ATOM 1441 C CA . THR A 1 181 ? 9.941 -7.982 -6.857 1.00 92.12 181 THR A CA 1
ATOM 1442 C C . THR A 1 181 ? 10.613 -6.978 -7.795 1.00 92.12 181 THR A C 1
ATOM 1444 O O . THR A 1 181 ? 10.039 -6.670 -8.838 1.00 92.12 181 THR A O 1
ATOM 1447 N N . TYR A 1 182 ? 11.806 -6.481 -7.437 1.00 90.94 182 TYR A N 1
ATOM 1448 C CA . TYR A 1 182 ? 12.568 -5.473 -8.190 1.00 90.94 182 TYR A CA 1
ATOM 1449 C C . TYR A 1 182 ? 14.084 -5.750 -8.166 1.00 90.94 182 TYR A C 1
ATOM 1451 O O . TYR A 1 182 ? 14.880 -4.882 -7.815 1.00 90.94 182 TYR A O 1
ATOM 1459 N N . SER A 1 183 ? 14.502 -6.969 -8.516 1.00 86.00 183 SER A N 1
ATOM 1460 C CA . SER A 1 183 ? 15.922 -7.337 -8.697 1.00 86.00 183 SER A CA 1
ATOM 1461 C C . SER A 1 183 ? 16.822 -7.021 -7.491 1.00 86.00 183 SER A C 1
ATOM 1463 O O . SER A 1 183 ? 17.889 -6.421 -7.637 1.00 86.00 183 SER A O 1
ATOM 1465 N N . GLY A 1 184 ? 16.379 -7.368 -6.284 1.00 86.56 184 GLY A N 1
ATOM 1466 C CA . GLY A 1 184 ? 17.118 -7.106 -5.050 1.00 86.56 184 GLY A CA 1
ATOM 1467 C C . GLY A 1 184 ? 16.728 -5.798 -4.363 1.00 86.56 184 GLY A C 1
ATOM 1468 O O . GLY A 1 184 ? 17.171 -5.554 -3.241 1.00 86.56 184 GLY A O 1
ATOM 1469 N N . TYR A 1 185 ? 15.855 -4.980 -4.960 1.00 91.62 185 TYR A N 1
ATOM 1470 C CA . TYR A 1 185 ? 15.242 -3.841 -4.281 1.00 91.62 185 TYR A CA 1
ATOM 1471 C C . TYR A 1 185 ? 13.904 -4.214 -3.624 1.00 91.62 185 TYR A C 1
ATOM 1473 O O . TYR A 1 185 ? 12.986 -4.722 -4.267 1.00 91.62 185 TYR A O 1
ATOM 1481 N N . ALA A 1 186 ? 13.771 -3.924 -2.329 1.00 93.81 186 ALA A N 1
ATOM 1482 C CA . ALA A 1 186 ? 12.513 -4.034 -1.595 1.00 93.81 186 ALA A CA 1
ATOM 1483 C C . ALA A 1 186 ? 11.755 -2.694 -1.642 1.00 93.81 186 ALA A C 1
ATOM 1485 O O . ALA A 1 186 ? 12.299 -1.697 -1.156 1.00 93.81 186 ALA A O 1
ATOM 1486 N N . PRO A 1 187 ? 10.497 -2.657 -2.130 1.00 95.50 187 PRO A N 1
ATOM 1487 C CA . PRO A 1 187 ? 9.706 -1.429 -2.199 1.00 95.50 187 PRO A CA 1
ATOM 1488 C C . PRO A 1 187 ? 9.633 -0.700 -0.862 1.00 95.50 187 PRO A C 1
ATOM 1490 O O . PRO A 1 187 ? 9.200 -1.278 0.145 1.00 95.50 187 PRO A O 1
ATOM 1493 N N . LEU A 1 188 ? 10.024 0.576 -0.843 1.00 95.31 188 LEU A N 1
ATOM 1494 C CA . LEU A 1 188 ? 9.988 1.391 0.371 1.00 95.31 188 LEU A CA 1
ATOM 1495 C C . LEU A 1 188 ? 8.561 1.464 0.937 1.00 95.31 188 LEU A C 1
ATOM 1497 O O . LEU A 1 188 ? 8.366 1.317 2.146 1.00 95.31 188 LEU A O 1
ATOM 1501 N N . SER A 1 189 ? 7.562 1.622 0.073 1.00 95.88 189 SER A N 1
ATOM 1502 C CA . SER A 1 189 ? 6.142 1.616 0.429 1.00 95.88 189 SER A CA 1
ATOM 1503 C C . SER A 1 189 ? 5.704 0.335 1.166 1.00 95.88 189 SER A C 1
ATOM 1505 O O . SER A 1 189 ? 5.029 0.401 2.195 1.00 95.88 189 SER A O 1
ATOM 1507 N N . VAL A 1 190 ? 6.137 -0.843 0.709 1.00 96.25 190 VAL A N 1
ATOM 1508 C CA . VAL A 1 190 ? 5.793 -2.138 1.320 1.00 96.25 190 VAL A CA 1
ATOM 1509 C C . VAL A 1 190 ? 6.596 -2.363 2.602 1.00 96.25 190 VAL A C 1
ATOM 1511 O O . VAL A 1 190 ? 6.057 -2.877 3.585 1.00 96.25 190 VAL A O 1
ATOM 1514 N N . ARG A 1 191 ? 7.851 -1.899 2.663 1.00 94.62 191 ARG A N 1
ATOM 1515 C CA . ARG A 1 191 ? 8.638 -1.877 3.909 1.00 94.62 191 ARG A CA 1
ATOM 1516 C C . ARG A 1 191 ? 7.982 -1.025 4.989 1.00 94.62 191 ARG A C 1
ATOM 1518 O O . ARG A 1 191 ? 7.978 -1.416 6.156 1.00 94.62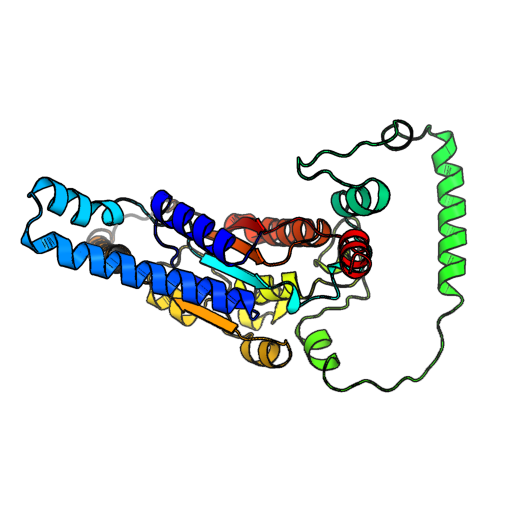 191 ARG A O 1
ATOM 1525 N N . LEU A 1 192 ? 7.388 0.108 4.619 1.00 94.75 192 LEU A N 1
ATOM 1526 C CA . LEU A 1 192 ? 6.597 0.925 5.538 1.00 94.75 192 LEU A CA 1
ATOM 1527 C C . LEU A 1 192 ? 5.389 0.154 6.084 1.00 94.75 192 LEU A C 1
ATOM 1529 O O . LEU A 1 192 ? 5.137 0.204 7.287 1.00 94.75 192 LEU A O 1
ATOM 1533 N N . VAL A 1 193 ? 4.690 -0.618 5.248 1.00 94.88 193 VAL A N 1
ATOM 1534 C CA . VAL A 1 193 ? 3.604 -1.498 5.712 1.00 94.88 193 VAL A CA 1
ATOM 1535 C C . VAL A 1 193 ? 4.141 -2.575 6.665 1.00 94.88 193 VAL A C 1
ATOM 1537 O O . VAL A 1 193 ? 3.580 -2.770 7.745 1.00 94.88 193 VAL A O 1
ATOM 1540 N N . GLN A 1 194 ? 5.264 -3.229 6.341 1.00 92.00 194 GLN A N 1
ATOM 1541 C CA . GLN A 1 194 ? 5.901 -4.215 7.227 1.00 92.00 194 GLN A CA 1
ATOM 1542 C C . GLN A 1 194 ? 6.321 -3.610 8.577 1.00 92.00 194 GLN A C 1
ATOM 1544 O O . GLN A 1 194 ? 6.153 -4.255 9.609 1.00 92.00 194 GLN A O 1
ATOM 1549 N N . CYS A 1 195 ? 6.770 -2.352 8.626 1.00 91.06 195 CYS A N 1
ATOM 1550 C CA . CYS A 1 195 ? 7.026 -1.643 9.888 1.00 91.06 195 CYS A CA 1
ATOM 1551 C C . CYS A 1 195 ? 5.784 -1.537 10.791 1.00 91.06 195 CYS A C 1
ATOM 1553 O O . CYS A 1 195 ? 5.914 -1.323 11.998 1.00 91.06 195 CYS A O 1
ATOM 1555 N N . VAL A 1 196 ? 4.582 -1.710 10.244 1.00 89.88 196 VAL A N 1
ATOM 1556 C CA . VAL A 1 196 ? 3.340 -1.749 11.012 1.00 89.88 196 VAL A CA 1
ATOM 1557 C C . VAL A 1 196 ? 2.956 -3.191 11.358 1.00 89.88 196 VAL A C 1
ATOM 1559 O O . VAL A 1 196 ? 2.771 -3.471 12.546 1.00 89.88 196 VAL A O 1
ATOM 1562 N N . ILE A 1 197 ? 2.899 -4.096 10.372 1.00 87.00 197 ILE A N 1
ATOM 1563 C CA . ILE A 1 197 ? 2.300 -5.442 10.521 1.00 87.00 197 ILE A CA 1
ATOM 1564 C C . ILE A 1 197 ? 3.300 -6.588 10.749 1.00 87.00 197 ILE A C 1
ATOM 1566 O O . ILE A 1 197 ? 2.934 -7.601 11.335 1.00 87.00 197 ILE A O 1
ATOM 1570 N N . ASP A 1 198 ? 4.562 -6.433 10.345 1.00 85.94 198 ASP A N 1
ATOM 1571 C CA . ASP A 1 198 ? 5.632 -7.435 10.485 1.00 85.94 198 ASP A CA 1
ATOM 1572 C C . ASP A 1 198 ? 6.964 -6.775 10.895 1.00 85.94 198 ASP A C 1
ATOM 1574 O O . ASP A 1 198 ? 8.002 -6.853 10.231 1.00 85.94 198 ASP A O 1
ATOM 1578 N N . LYS A 1 199 ? 6.931 -6.097 12.049 1.00 84.75 199 LYS A N 1
ATOM 1579 C CA . LYS A 1 199 ? 8.082 -5.377 12.623 1.00 84.75 199 LYS A CA 1
ATOM 1580 C C . LYS A 1 199 ? 9.315 -6.258 12.798 1.00 84.75 199 LYS A C 1
ATOM 1582 O O . LYS A 1 199 ? 10.436 -5.762 12.749 1.00 84.75 199 LYS A O 1
ATOM 1587 N N . SER A 1 200 ? 9.113 -7.551 13.046 1.00 81.94 200 SER A N 1
ATOM 1588 C CA . SER A 1 200 ? 10.200 -8.491 13.324 1.00 81.94 200 SER A CA 1
ATOM 1589 C C . SER A 1 200 ? 11.125 -8.694 12.129 1.00 81.94 200 SER A C 1
ATOM 1591 O O . SER A 1 200 ? 12.333 -8.841 12.311 1.00 81.94 200 SER A O 1
ATOM 1593 N N . SER A 1 201 ? 10.559 -8.626 10.928 1.00 81.56 201 SER A N 1
ATOM 1594 C CA . SER A 1 201 ? 11.271 -8.864 9.678 1.00 81.56 201 SER A CA 1
ATOM 1595 C C . SER A 1 201 ? 12.059 -7.655 9.192 1.00 81.56 201 SER A C 1
ATOM 1597 O O . SER A 1 201 ? 13.031 -7.828 8.470 1.00 81.56 201 SER A O 1
ATOM 1599 N N . VAL A 1 202 ? 11.680 -6.445 9.619 1.00 83.75 202 VAL A N 1
ATOM 1600 C CA . VAL A 1 202 ? 12.346 -5.197 9.204 1.00 83.75 202 VAL A CA 1
ATOM 1601 C C . VAL A 1 202 ? 13.222 -4.618 10.315 1.00 83.75 202 VAL A C 1
ATOM 1603 O O . VAL A 1 202 ? 14.376 -4.276 10.089 1.00 83.75 202 VAL A O 1
ATOM 1606 N N . LEU A 1 203 ? 12.704 -4.535 11.543 1.00 80.69 203 LEU A N 1
ATOM 1607 C CA . LEU A 1 203 ? 13.385 -3.902 12.684 1.00 80.69 203 LEU A CA 1
ATOM 1608 C C . LEU A 1 203 ? 14.188 -4.906 13.533 1.00 80.69 203 LEU A C 1
ATOM 1610 O O . LEU A 1 203 ? 14.882 -4.530 14.483 1.00 80.69 203 LEU A O 1
ATOM 1614 N N . GLY A 1 204 ? 14.086 -6.197 13.207 1.00 78.25 204 GLY A N 1
ATOM 1615 C CA . GLY A 1 204 ? 14.900 -7.275 13.756 1.00 78.25 204 GLY A CA 1
ATOM 1616 C C . GLY A 1 204 ? 14.285 -8.060 14.928 1.00 78.25 204 GLY A C 1
ATOM 1617 O O . GLY A 1 204 ? 13.170 -7.795 15.397 1.00 78.25 204 GLY A O 1
ATOM 1618 N N . PRO A 1 205 ? 15.037 -9.038 15.480 1.00 67.56 205 PRO A N 1
ATOM 1619 C CA . PRO A 1 205 ? 14.508 -10.056 16.394 1.00 67.56 205 PRO A CA 1
ATOM 1620 C C . PRO A 1 205 ? 13.997 -9.515 17.733 1.00 67.56 205 PRO A C 1
ATOM 1622 O O . PRO A 1 205 ? 13.197 -10.169 18.402 1.00 67.56 205 PRO A O 1
ATOM 1625 N N . LYS A 1 206 ? 14.413 -8.303 18.124 1.00 64.12 206 LYS A N 1
ATOM 1626 C CA . LYS A 1 206 ? 13.907 -7.603 19.319 1.00 64.12 206 LYS A CA 1
ATOM 1627 C C . LYS A 1 206 ? 12.384 -7.407 19.268 1.00 64.12 206 LYS A C 1
ATOM 1629 O O . LYS A 1 206 ? 11.742 -7.321 20.313 1.00 64.12 206 LYS A O 1
ATOM 1634 N N . TYR A 1 207 ? 11.804 -7.420 18.067 1.00 61.50 207 TYR A N 1
ATOM 1635 C CA . TYR A 1 207 ? 10.370 -7.289 17.815 1.00 61.50 207 TYR A CA 1
ATOM 1636 C C . TYR A 1 207 ? 9.672 -8.643 17.553 1.00 61.50 207 TYR A C 1
ATOM 1638 O O . TYR A 1 207 ? 8.445 -8.697 17.493 1.00 61.50 207 TYR A O 1
ATOM 1646 N N . LYS A 1 208 ? 10.423 -9.761 17.512 1.00 54.19 208 LYS A N 1
ATOM 1647 C CA . LYS A 1 208 ? 9.936 -11.145 17.291 1.00 54.19 208 LYS A CA 1
ATOM 1648 C C . LYS A 1 208 ? 8.997 -11.646 18.396 1.00 54.19 208 LYS A C 1
ATOM 1650 O O . LYS A 1 208 ? 8.177 -12.522 18.166 1.00 54.19 208 LYS A O 1
ATOM 1655 N N . LYS A 1 209 ? 9.079 -11.053 19.595 1.00 43.53 209 LYS A N 1
ATOM 1656 C CA . LYS A 1 209 ? 8.207 -11.355 20.748 1.00 43.53 209 LYS A CA 1
ATOM 1657 C C . LYS A 1 209 ? 6.912 -10.529 20.795 1.00 43.53 209 LYS A C 1
ATOM 1659 O O . LYS A 1 209 ? 6.143 -10.686 21.737 1.00 43.53 209 LYS A O 1
ATOM 1664 N N . ARG A 1 210 ? 6.699 -9.605 19.848 1.00 42.78 210 ARG A N 1
ATOM 1665 C CA . ARG A 1 210 ? 5.622 -8.595 19.904 1.00 42.78 210 ARG A CA 1
ATOM 1666 C C . ARG A 1 210 ? 4.855 -8.405 18.594 1.00 42.78 210 ARG A C 1
ATOM 1668 O O . ARG A 1 210 ? 3.950 -7.584 18.559 1.00 42.78 210 ARG A O 1
ATOM 1675 N N . ALA A 1 211 ? 5.150 -9.198 17.564 1.00 39.44 211 ALA A N 1
ATOM 1676 C CA . ALA A 1 211 ? 4.359 -9.289 16.332 1.00 39.44 211 ALA A CA 1
ATOM 1677 C C . ALA A 1 211 ? 3.068 -10.114 16.511 1.00 39.44 211 ALA A C 1
ATOM 1679 O O . ALA A 1 211 ? 2.516 -10.639 15.551 1.00 39.44 211 ALA A O 1
ATOM 1680 N N . ALA A 1 212 ? 2.575 -10.243 17.746 1.00 39.59 212 ALA A N 1
ATOM 1681 C CA . ALA A 1 212 ? 1.238 -10.744 17.977 1.00 39.59 212 ALA A CA 1
ATOM 1682 C C . ALA A 1 212 ? 0.252 -9.627 17.621 1.00 39.59 212 ALA A C 1
ATOM 1684 O O . ALA A 1 212 ? -0.337 -8.998 18.495 1.00 39.59 212 ALA A O 1
ATOM 1685 N N . VAL A 1 213 ? -0.013 -9.477 16.325 1.00 45.69 213 VAL A N 1
ATOM 1686 C CA . VAL A 1 213 ? -1.383 -9.227 15.861 1.00 45.69 213 VAL A CA 1
ATOM 1687 C C . VAL A 1 213 ? -2.184 -10.522 16.117 1.00 45.69 213 VAL A C 1
ATOM 1689 O O . VAL A 1 213 ? -2.750 -11.130 15.226 1.00 45.69 213 VAL A O 1
ATOM 1692 N N . GLY A 1 214 ? -2.129 -11.041 17.349 1.00 40.72 214 GLY A N 1
ATOM 1693 C CA . GLY A 1 214 ? -3.139 -11.961 17.851 1.00 40.72 214 GLY A CA 1
ATOM 1694 C C . GLY A 1 214 ? -4.383 -11.138 18.178 1.00 40.72 214 GLY A C 1
ATOM 1695 O O . GLY A 1 214 ? -4.279 -9.907 18.203 1.00 40.72 214 GLY A O 1
ATOM 1696 N N . PRO A 1 215 ? -5.548 -11.758 18.443 1.00 36.59 215 PRO A N 1
ATOM 1697 C CA . PRO A 1 215 ? -6.745 -11.032 18.863 1.00 36.59 215 PRO A CA 1
ATOM 1698 C C . PRO A 1 215 ? -6.325 -10.083 19.980 1.00 36.59 215 PRO A C 1
ATOM 1700 O O . PRO A 1 215 ? -5.882 -10.533 21.039 1.00 36.59 215 PRO A O 1
ATOM 1703 N N . VAL A 1 216 ? -6.327 -8.773 19.710 1.00 39.56 216 VAL A N 1
ATOM 1704 C CA . VAL A 1 216 ? -5.830 -7.816 20.687 1.00 39.56 216 VAL A CA 1
ATOM 1705 C C . VAL A 1 216 ? -6.968 -7.695 21.674 1.00 39.56 216 VAL A C 1
ATOM 1707 O O . VAL A 1 216 ? -7.905 -6.925 21.491 1.00 39.56 216 VAL A O 1
ATOM 1710 N N . THR A 1 217 ? -6.955 -8.577 22.668 1.00 38.44 217 THR A N 1
ATOM 1711 C CA . THR A 1 217 ? -7.949 -8.623 23.728 1.00 38.44 217 THR A CA 1
ATOM 1712 C C . THR A 1 217 ? -7.733 -7.394 24.607 1.00 38.44 217 THR A C 1
ATOM 1714 O O . THR A 1 217 ? -7.045 -7.449 25.626 1.00 38.44 217 THR A O 1
ATOM 1717 N N . GLY A 1 218 ? -8.267 -6.261 24.154 1.00 38.94 218 GLY A N 1
ATOM 1718 C CA . GLY A 1 218 ? -8.344 -5.004 24.884 1.00 38.94 218 GLY A CA 1
ATOM 1719 C C . GLY A 1 218 ? -7.627 -3.825 24.220 1.00 38.94 218 GLY A C 1
ATOM 1720 O O . GLY A 1 218 ? -6.464 -3.908 23.818 1.00 38.94 218 GLY A O 1
ATOM 1721 N N . ALA A 1 219 ? -8.316 -2.678 24.221 1.00 38.97 219 ALA A N 1
ATOM 1722 C CA . ALA A 1 219 ? -7.868 -1.378 23.703 1.00 38.97 219 ALA A CA 1
ATOM 1723 C C . ALA A 1 219 ? -6.440 -0.981 24.135 1.00 38.97 219 ALA A C 1
ATOM 1725 O O . ALA A 1 219 ? -5.673 -0.415 23.359 1.00 38.97 219 ALA A O 1
ATOM 1726 N N . ALA A 1 220 ? -6.058 -1.311 25.373 1.00 35.19 220 ALA A N 1
ATOM 1727 C CA . ALA A 1 220 ? -4.779 -0.925 25.973 1.00 35.19 220 ALA A CA 1
ATOM 1728 C C . ALA A 1 220 ? -3.561 -1.688 25.404 1.00 35.19 220 ALA A C 1
ATOM 1730 O O . ALA A 1 220 ? -2.448 -1.156 25.366 1.00 35.19 220 ALA A O 1
ATOM 1731 N N . ALA A 1 221 ? -3.746 -2.928 24.938 1.00 39.44 221 ALA A N 1
ATOM 1732 C CA . ALA A 1 221 ? -2.668 -3.713 24.330 1.00 39.44 221 ALA A CA 1
ATOM 1733 C C . ALA A 1 221 ? -2.409 -3.274 22.874 1.00 39.44 221 ALA A C 1
ATOM 1735 O O . ALA A 1 221 ? -1.250 -3.168 22.461 1.00 39.44 221 ALA A O 1
ATOM 1736 N N . ALA A 1 222 ? -3.469 -2.904 22.141 1.00 44.91 222 ALA A N 1
ATOM 1737 C CA . ALA A 1 222 ? -3.378 -2.354 20.785 1.00 44.91 222 ALA A CA 1
ATOM 1738 C C . ALA A 1 222 ? -2.675 -0.987 20.786 1.00 44.91 222 ALA A C 1
ATOM 1740 O O . ALA A 1 222 ? -1.755 -0.754 19.998 1.00 44.91 222 ALA A O 1
ATOM 1741 N N . ALA A 1 223 ? -3.033 -0.118 21.739 1.00 43.09 223 ALA A N 1
ATOM 1742 C CA . ALA A 1 223 ? -2.422 1.198 21.928 1.00 43.09 223 ALA A CA 1
ATOM 1743 C C . ALA A 1 223 ? -0.917 1.131 22.258 1.00 43.09 223 ALA A C 1
ATOM 1745 O O . ALA A 1 223 ? -0.138 1.972 21.820 1.00 43.09 223 ALA A O 1
ATOM 1746 N N . SER A 1 224 ? -0.477 0.120 23.015 1.00 46.62 224 SER A N 1
ATOM 1747 C CA . SER A 1 224 ? 0.893 0.064 23.545 1.00 46.62 224 SER A CA 1
ATOM 1748 C C . SER A 1 224 ? 1.925 -0.594 22.619 1.00 46.62 224 SER A C 1
ATOM 1750 O O . SER A 1 224 ? 3.124 -0.457 22.888 1.00 46.62 224 SER A O 1
ATOM 1752 N N . THR A 1 225 ? 1.514 -1.273 21.537 1.00 57.28 225 THR A N 1
ATOM 1753 C CA . THR A 1 225 ? 2.432 -2.021 20.643 1.00 57.28 225 THR A CA 1
ATOM 1754 C C . THR A 1 225 ? 2.174 -1.894 19.134 1.00 57.28 225 THR A C 1
ATOM 1756 O O . THR A 1 225 ? 3.076 -2.207 18.354 1.00 57.28 225 THR A O 1
ATOM 1759 N N . GLY A 1 226 ? 1.002 -1.424 18.697 1.00 74.81 226 GLY A N 1
ATOM 1760 C CA . GLY A 1 226 ? 0.691 -1.288 17.267 1.00 74.81 226 GLY A CA 1
ATOM 1761 C C . GLY A 1 226 ? 1.186 0.019 16.626 1.00 74.81 226 GLY A C 1
ATOM 1762 O O . GLY A 1 226 ? 1.840 0.839 17.276 1.00 74.81 226 GLY A O 1
ATOM 1763 N N . GLY A 1 227 ? 0.830 0.215 15.351 1.00 86.00 227 GLY A N 1
ATOM 1764 C CA . GLY A 1 227 ? 1.135 1.421 14.566 1.00 86.00 227 GLY A CA 1
ATOM 1765 C C . GLY A 1 227 ? 2.626 1.601 14.301 1.00 86.00 227 GLY A C 1
ATOM 1766 O O . GLY A 1 227 ? 3.333 0.610 14.090 1.00 86.00 227 GLY A O 1
ATOM 1767 N N . TRP A 1 228 ? 3.105 2.847 14.350 1.00 90.25 228 TRP A N 1
ATOM 1768 C CA . TRP A 1 228 ? 4.493 3.210 14.018 1.00 90.25 228 TRP A CA 1
ATOM 1769 C C . TRP A 1 228 ? 5.510 2.936 15.129 1.00 90.25 228 TRP A C 1
ATOM 1771 O O . TRP A 1 228 ? 6.696 3.237 14.974 1.00 90.25 228 TRP A O 1
ATOM 1781 N N . LYS A 1 229 ? 5.070 2.350 16.247 1.00 86.06 229 LYS A N 1
ATOM 1782 C CA . LYS A 1 229 ? 5.921 2.151 17.415 1.00 86.06 229 LYS A CA 1
ATOM 1783 C C . LYS A 1 229 ? 7.125 1.252 17.128 1.00 86.06 229 LYS A C 1
ATOM 1785 O O . LYS A 1 229 ? 6.971 0.093 16.754 1.00 86.06 229 LYS A O 1
ATOM 1790 N N . GLY A 1 230 ? 8.328 1.758 17.373 1.00 84.81 230 GLY A N 1
ATOM 1791 C CA . GLY A 1 230 ? 9.610 1.128 17.054 1.00 84.81 230 GLY A CA 1
ATOM 1792 C C . GLY A 1 230 ? 10.211 1.551 15.709 1.00 84.81 230 GLY A C 1
ATOM 1793 O O . GLY A 1 230 ? 11.411 1.366 15.523 1.00 84.81 230 GLY A O 1
ATOM 1794 N N . ALA A 1 231 ? 9.420 2.126 14.800 1.00 86.94 231 ALA A N 1
ATOM 1795 C CA . ALA A 1 231 ? 9.874 2.602 13.493 1.00 86.94 231 ALA A CA 1
ATOM 1796 C C . ALA A 1 231 ? 10.064 4.130 13.448 1.00 86.94 231 ALA A C 1
ATOM 1798 O O . ALA A 1 231 ? 10.473 4.666 12.421 1.00 86.94 231 ALA A O 1
ATOM 1799 N N . GLU A 1 232 ? 9.792 4.857 14.537 1.00 88.31 232 GLU A N 1
ATOM 1800 C CA . GLU A 1 232 ? 9.725 6.322 14.562 1.00 88.31 232 GLU A CA 1
ATOM 1801 C C . GLU A 1 232 ? 11.005 6.997 14.080 1.00 88.31 232 GLU A C 1
ATOM 1803 O O . GLU A 1 232 ? 10.934 7.983 13.352 1.00 88.31 232 GLU A O 1
ATOM 1808 N N . GLU A 1 233 ? 12.160 6.458 14.470 1.00 86.06 233 GLU A N 1
ATOM 1809 C CA . GLU A 1 233 ? 13.462 6.983 14.061 1.00 86.06 233 GLU A CA 1
ATOM 1810 C C . GLU A 1 233 ? 13.687 6.846 12.556 1.00 86.06 233 GLU A C 1
ATOM 1812 O O . GLU A 1 233 ? 14.290 7.720 11.947 1.00 86.06 233 GLU A O 1
ATOM 1817 N N . ILE A 1 234 ? 13.176 5.780 11.939 1.00 85.56 234 ILE A N 1
ATOM 1818 C CA . ILE A 1 234 ? 13.293 5.554 10.496 1.00 85.56 234 ILE A CA 1
ATOM 1819 C C . ILE A 1 234 ? 12.371 6.509 9.735 1.00 85.56 234 ILE A C 1
ATOM 1821 O O . ILE A 1 234 ? 12.758 7.068 8.711 1.00 85.56 234 ILE A O 1
ATOM 1825 N N . LEU A 1 235 ? 11.169 6.749 10.262 1.00 87.44 235 LEU A N 1
ATOM 1826 C CA . LEU A 1 235 ? 10.180 7.614 9.618 1.00 87.44 235 LEU A CA 1
ATOM 1827 C C . LEU A 1 235 ? 10.625 9.077 9.516 1.00 87.44 235 LEU A C 1
ATOM 1829 O O . LEU A 1 235 ? 10.107 9.781 8.656 1.00 87.44 235 LEU A O 1
ATOM 1833 N N . LYS A 1 236 ? 11.585 9.528 10.338 1.00 87.75 236 LYS A N 1
ATOM 1834 C CA . LYS A 1 236 ? 12.173 10.880 10.247 1.00 87.75 236 LYS A CA 1
ATOM 1835 C C . LYS A 1 236 ? 12.898 11.126 8.923 1.00 87.75 236 LYS A C 1
ATOM 1837 O O . LYS A 1 236 ? 12.991 12.267 8.493 1.00 87.75 236 LYS A O 1
ATOM 1842 N N . TYR A 1 237 ? 13.402 10.067 8.292 1.00 85.88 237 TYR A N 1
ATOM 1843 C CA . TYR A 1 237 ? 14.132 10.146 7.025 1.00 85.88 237 TYR A CA 1
ATOM 1844 C C . TYR A 1 237 ? 13.214 10.075 5.801 1.00 85.88 237 TYR A C 1
ATOM 1846 O O . TYR A 1 237 ? 13.682 10.223 4.677 1.00 85.88 237 TYR A O 1
ATOM 1854 N N . ILE A 1 238 ? 11.920 9.809 5.998 1.00 89.06 238 ILE A N 1
ATOM 1855 C CA . ILE A 1 238 ? 10.958 9.635 4.908 1.00 89.06 238 ILE A CA 1
ATOM 1856 C C . ILE A 1 238 ? 10.076 10.882 4.851 1.00 89.06 238 ILE A C 1
ATOM 1858 O O . ILE A 1 238 ? 9.453 11.221 5.864 1.00 89.06 238 ILE A O 1
ATOM 1862 N N . PRO A 1 239 ? 9.960 11.547 3.692 1.00 86.81 239 PRO A N 1
ATOM 1863 C CA . PRO A 1 239 ? 9.227 12.801 3.571 1.00 86.81 239 PRO A CA 1
ATOM 1864 C C . PRO A 1 239 ? 7.736 12.643 3.882 1.00 86.81 239 PRO A C 1
ATOM 1866 O O . PRO A 1 239 ? 7.140 11.573 3.726 1.00 86.81 239 PRO A O 1
ATOM 1869 N N . GLY A 1 240 ? 7.133 13.734 4.347 1.00 90.62 240 GLY A N 1
ATOM 1870 C CA . GLY A 1 240 ? 5.710 13.825 4.654 1.00 90.62 240 GLY A CA 1
ATOM 1871 C C . GLY A 1 240 ? 5.338 13.455 6.097 1.00 90.62 240 GLY A C 1
ATOM 1872 O O . GLY A 1 240 ? 6.123 12.847 6.832 1.00 90.62 240 GLY A O 1
ATOM 1873 N N . PRO A 1 241 ? 4.119 13.805 6.519 1.00 94.75 241 PRO A N 1
ATOM 1874 C CA . PRO A 1 241 ? 3.621 13.554 7.865 1.00 94.75 241 PRO A CA 1
ATOM 1875 C C . PRO A 1 241 ? 3.419 12.057 8.129 1.00 94.75 241 PRO A C 1
ATOM 1877 O O . PRO A 1 241 ? 3.352 11.237 7.209 1.00 94.75 241 PRO A O 1
ATOM 1880 N N . ARG A 1 242 ? 3.330 11.697 9.410 1.00 93.44 242 ARG A N 1
ATOM 1881 C CA . ARG A 1 242 ? 2.915 10.367 9.871 1.00 93.44 242 ARG A CA 1
ATOM 1882 C C . ARG A 1 242 ? 1.634 10.508 10.679 1.00 93.44 242 ARG A C 1
ATOM 1884 O O . ARG A 1 242 ? 1.492 11.467 11.430 1.00 93.44 242 ARG A O 1
ATOM 1891 N N . VAL A 1 243 ? 0.763 9.524 10.555 1.00 93.31 243 VAL A N 1
ATOM 1892 C CA . VAL A 1 243 ? -0.523 9.453 11.244 1.00 93.31 243 VAL A CA 1
ATOM 1893 C C . VAL A 1 243 ? -0.571 8.160 12.040 1.00 93.31 243 VAL A C 1
ATOM 1895 O O . VAL A 1 243 ? -0.144 7.116 11.539 1.00 93.31 243 VAL A O 1
ATOM 1898 N N . ASP A 1 244 ? -1.066 8.223 13.271 1.00 92.56 244 ASP A N 1
ATOM 1899 C CA . ASP A 1 244 ? -1.299 7.042 14.100 1.00 92.56 244 ASP A CA 1
ATOM 1900 C C . ASP A 1 244 ? -2.466 7.284 15.062 1.00 92.56 244 ASP A C 1
ATOM 1902 O O . ASP A 1 244 ? -2.280 7.566 16.244 1.00 92.56 244 ASP A O 1
ATOM 1906 N N . GLU A 1 245 ? -3.676 7.199 14.522 1.00 89.50 245 GLU A N 1
ATOM 1907 C CA . GLU A 1 245 ? -4.916 7.493 15.227 1.00 89.50 245 GLU A CA 1
ATOM 1908 C C . GLU A 1 245 ? -5.556 6.213 15.749 1.00 89.50 245 GLU A C 1
ATOM 1910 O O . GLU A 1 245 ? -5.900 5.303 14.988 1.00 89.50 245 GLU A O 1
ATOM 1915 N N . LEU A 1 246 ? -5.749 6.145 17.063 1.00 84.12 246 LEU A N 1
ATOM 1916 C CA . LEU A 1 246 ? -6.508 5.077 17.696 1.00 84.12 246 LEU A CA 1
ATOM 1917 C C . LEU A 1 246 ? -7.959 5.526 17.844 1.00 84.12 246 LEU A C 1
ATOM 1919 O O . LEU A 1 246 ? -8.251 6.495 18.540 1.00 84.12 246 LEU A O 1
ATOM 1923 N N . GLN A 1 247 ? -8.870 4.805 17.205 1.00 74.25 247 GLN A N 1
ATOM 1924 C CA . GLN A 1 247 ? -10.289 5.108 17.260 1.00 74.25 247 GLN A CA 1
ATOM 1925 C C . GLN A 1 247 ? -10.963 4.233 18.312 1.00 74.25 247 GLN A C 1
ATOM 1927 O O . GLN A 1 247 ? -10.790 3.015 18.362 1.00 74.25 247 GLN A O 1
ATOM 1932 N N . HIS A 1 248 ? -11.770 4.858 19.159 1.00 65.25 248 HIS A N 1
ATOM 1933 C CA . HIS A 1 248 ? -12.607 4.152 20.116 1.00 65.25 248 HIS A CA 1
ATOM 1934 C C . HIS A 1 248 ? -14.065 4.338 19.714 1.00 65.25 248 HIS A C 1
ATOM 1936 O O . HIS A 1 248 ? -14.559 5.461 19.707 1.00 65.25 248 HIS A O 1
ATOM 1942 N N . SER A 1 249 ? -14.770 3.251 19.400 1.00 56.56 249 SER A N 1
ATOM 1943 C CA . SER A 1 249 ? -16.230 3.280 19.448 1.00 56.56 249 SER A CA 1
ATOM 1944 C C . SER A 1 249 ? -16.681 3.077 20.899 1.00 56.56 249 SER A C 1
ATOM 1946 O O . SER A 1 249 ? -16.069 2.316 21.658 1.00 56.56 249 SER A O 1
ATOM 1948 N N . GLU A 1 250 ? -17.757 3.743 21.321 1.00 51.75 250 GLU A N 1
ATOM 1949 C CA . GLU A 1 250 ? -18.335 3.505 22.653 1.00 51.75 250 GLU A CA 1
ATOM 1950 C C . GLU A 1 250 ? -18.749 2.035 22.847 1.00 51.75 250 GLU A C 1
ATOM 1952 O O . GLU A 1 250 ? -18.660 1.493 23.955 1.00 51.75 250 GLU A O 1
ATOM 1957 N N . SER A 1 251 ? -19.135 1.369 21.754 1.00 50.41 251 SER A N 1
ATOM 1958 C CA . SER A 1 251 ? -19.407 -0.066 21.683 1.00 50.41 251 SER A CA 1
ATOM 1959 C C . SER A 1 251 ? -18.167 -0.912 21.999 1.00 50.41 251 SER A C 1
ATOM 1961 O O . SER A 1 251 ? -18.278 -1.845 22.792 1.00 50.41 251 SER A O 1
ATOM 1963 N N . PHE A 1 252 ? -16.974 -0.537 21.522 1.00 49.78 252 PHE A N 1
ATOM 1964 C CA . PHE A 1 252 ? -15.718 -1.236 21.830 1.00 49.78 252 PHE A CA 1
ATOM 1965 C C . PHE A 1 252 ? -15.332 -1.131 23.313 1.00 49.78 252 PHE A C 1
ATOM 1967 O O . PHE A 1 252 ? -14.894 -2.106 23.925 1.00 49.78 252 PHE A O 1
ATOM 1974 N N . ILE A 1 253 ? -15.540 0.037 23.934 1.00 51.81 253 ILE A N 1
ATOM 1975 C CA . ILE A 1 253 ? -15.275 0.230 25.371 1.00 51.81 253 ILE A CA 1
ATOM 1976 C C . ILE A 1 253 ? -16.248 -0.605 26.216 1.00 51.81 253 ILE A C 1
ATOM 1978 O O . ILE A 1 253 ? -15.839 -1.197 27.221 1.00 51.81 253 ILE A O 1
ATOM 1982 N N . ARG A 1 254 ? -17.534 -0.663 25.833 1.00 52.38 254 ARG A N 1
ATOM 1983 C CA . ARG A 1 254 ? -18.540 -1.483 26.529 1.00 52.38 254 ARG A CA 1
ATOM 1984 C C . ARG A 1 254 ? -18.277 -2.971 26.347 1.00 52.38 254 ARG A C 1
ATOM 1986 O O . ARG A 1 254 ? -18.295 -3.679 27.350 1.00 52.38 254 ARG A O 1
ATOM 1993 N N . GLU A 1 255 ? -17.979 -3.437 25.135 1.00 54.88 255 GLU A N 1
ATOM 1994 C CA . GLU A 1 255 ? -17.627 -4.837 24.879 1.00 54.88 255 GLU A CA 1
ATOM 1995 C C . GLU A 1 255 ? -16.362 -5.261 25.628 1.00 54.88 255 GLU A C 1
ATOM 1997 O O . GLU A 1 255 ? -16.365 -6.320 26.246 1.00 54.88 255 GLU A O 1
ATOM 2002 N N . ASP A 1 256 ? -15.298 -4.452 25.647 1.00 53.28 256 ASP A N 1
ATOM 2003 C CA . ASP A 1 256 ? -14.068 -4.787 26.378 1.00 53.28 256 ASP A CA 1
ATOM 2004 C C . ASP A 1 256 ? -14.311 -4.839 27.895 1.00 53.28 256 ASP A C 1
ATOM 2006 O O . ASP A 1 256 ? -13.844 -5.752 28.580 1.00 53.28 256 ASP A O 1
ATOM 2010 N N . LYS A 1 257 ? -15.113 -3.912 28.439 1.00 55.16 257 LYS A N 1
ATOM 2011 C CA . LYS A 1 257 ? -15.540 -3.956 29.848 1.00 55.16 257 LYS A CA 1
ATOM 2012 C C . LYS A 1 257 ? -16.403 -5.189 30.138 1.00 55.16 257 LYS A C 1
ATOM 2014 O O . LYS A 1 257 ? -16.131 -5.888 31.112 1.00 55.16 257 LYS A O 1
ATOM 2019 N N . LEU A 1 258 ? -17.393 -5.489 29.296 1.00 52.72 258 LEU A N 1
ATOM 2020 C CA . LEU A 1 258 ? -18.271 -6.660 29.418 1.00 52.72 258 LEU A CA 1
ATOM 2021 C C . LEU A 1 258 ? -17.480 -7.969 29.315 1.00 52.72 258 LEU A C 1
ATOM 2023 O O . LEU A 1 258 ? -17.643 -8.842 30.163 1.00 52.72 258 LEU A O 1
ATOM 2027 N N . ARG A 1 259 ? -16.562 -8.092 28.351 1.00 53.44 259 ARG A N 1
ATOM 2028 C CA . ARG A 1 259 ? -15.678 -9.257 28.196 1.00 53.44 259 ARG A CA 1
ATOM 2029 C C . ARG A 1 259 ? -14.739 -9.406 29.385 1.00 53.44 259 ARG A C 1
ATOM 2031 O O . ARG A 1 259 ? -14.627 -10.506 29.913 1.00 53.44 259 ARG A O 1
ATOM 2038 N N . LYS A 1 260 ? -14.122 -8.328 29.881 1.00 55.97 260 LYS A N 1
ATOM 2039 C CA . LYS A 1 260 ? -13.298 -8.376 31.105 1.00 55.97 260 LYS A CA 1
ATOM 2040 C C . LYS A 1 260 ? -14.101 -8.835 32.321 1.00 55.97 260 LYS A C 1
ATOM 2042 O O . LYS A 1 260 ? -13.585 -9.606 33.125 1.00 55.97 260 LYS A O 1
ATOM 2047 N N . ILE A 1 261 ? -15.357 -8.409 32.450 1.00 59.16 261 ILE A N 1
ATOM 2048 C CA . ILE A 1 261 ? -16.260 -8.847 33.525 1.00 59.16 261 ILE A CA 1
ATOM 2049 C C . ILE A 1 261 ? -16.642 -10.327 33.354 1.00 59.16 261 ILE A C 1
ATOM 2051 O O . ILE A 1 261 ? -16.580 -11.086 34.321 1.00 59.16 261 ILE A O 1
ATOM 2055 N N . LEU A 1 262 ? -16.962 -10.766 32.134 1.00 56.94 262 LEU A N 1
ATOM 2056 C CA . LEU A 1 262 ? -17.294 -12.161 31.824 1.00 56.94 262 LEU A CA 1
ATOM 2057 C C . LEU A 1 262 ? -16.103 -13.105 32.061 1.00 56.94 262 LEU A C 1
ATOM 2059 O O . LEU A 1 262 ? -16.262 -14.129 32.723 1.00 56.94 262 LEU A O 1
ATOM 2063 N N . VAL A 1 263 ? -14.897 -12.727 31.622 1.00 58.41 263 VAL A N 1
ATOM 2064 C CA . VAL A 1 263 ? -13.651 -13.488 31.839 1.00 58.41 263 VAL A CA 1
ATOM 2065 C C . VAL A 1 263 ? -13.269 -13.529 33.324 1.00 58.41 263 VAL A C 1
ATOM 2067 O O . VAL A 1 263 ? -12.825 -14.557 33.842 1.00 58.41 263 VAL A O 1
ATOM 2070 N N . LYS A 1 264 ? -13.489 -12.431 34.059 1.00 54.44 264 LYS A N 1
ATOM 2071 C CA . LYS A 1 264 ? -13.269 -12.385 35.513 1.00 54.44 264 LYS A CA 1
ATOM 2072 C C . LYS A 1 264 ? -14.247 -13.290 36.273 1.00 54.44 264 LYS A C 1
ATOM 2074 O O . LYS A 1 264 ? -13.856 -13.887 37.276 1.00 54.44 264 LYS A O 1
ATOM 2079 N N . ASN A 1 265 ? -15.478 -13.446 35.783 1.00 52.91 265 ASN A N 1
ATOM 2080 C CA . ASN A 1 265 ? -16.472 -14.353 36.362 1.00 52.91 265 ASN A CA 1
ATOM 2081 C C . ASN A 1 265 ? -16.233 -15.829 35.991 1.00 52.91 265 ASN A C 1
ATOM 2083 O O . ASN A 1 265 ? -16.494 -16.704 36.819 1.00 52.91 265 ASN A O 1
ATOM 2087 N N . SER A 1 266 ? -15.671 -16.131 34.814 1.00 53.03 266 SER A N 1
ATOM 2088 C CA . SER A 1 266 ? -15.287 -17.505 34.448 1.00 53.03 266 SER A CA 1
ATOM 2089 C C . SER A 1 266 ? -14.068 -18.017 35.229 1.00 53.03 266 SER A C 1
ATOM 2091 O O . SER A 1 266 ? -13.957 -19.217 35.476 1.00 53.03 266 SER A O 1
ATOM 2093 N N . GLY A 1 267 ? -13.191 -17.120 35.695 1.00 47.47 267 GLY A N 1
ATOM 2094 C CA . GLY A 1 267 ? -11.998 -17.463 36.482 1.00 47.47 267 GLY A CA 1
ATOM 2095 C C . GLY A 1 267 ? -12.262 -18.017 37.891 1.00 47.47 267 GLY A C 1
ATOM 2096 O O . GLY A 1 267 ? -11.335 -18.524 38.515 1.00 47.47 267 GLY A O 1
ATOM 2097 N N . LYS A 1 268 ? -13.502 -17.957 38.405 1.00 47.22 268 LYS A N 1
ATOM 2098 C CA . LYS A 1 268 ? -13.855 -18.471 39.746 1.00 47.22 268 LYS A CA 1
ATOM 2099 C C . LYS A 1 268 ? -14.611 -19.805 39.764 1.00 47.22 268 LYS A C 1
ATOM 2101 O O . LYS A 1 268 ? -14.814 -20.333 40.851 1.00 47.22 268 LYS A O 1
ATOM 2106 N N . ARG A 1 269 ? -15.032 -20.361 38.617 1.00 44.50 269 ARG A N 1
ATOM 2107 C CA . ARG A 1 269 ? -15.862 -21.589 38.592 1.00 44.50 269 ARG A CA 1
ATOM 2108 C C . ARG A 1 269 ? -15.157 -22.858 38.111 1.00 44.50 269 ARG A C 1
ATOM 2110 O O . ARG A 1 269 ? -15.653 -23.932 38.419 1.00 44.50 269 ARG A O 1
ATOM 2117 N N . ASN A 1 270 ? -13.995 -22.775 37.460 1.00 44.53 270 ASN A N 1
ATOM 2118 C CA . ASN A 1 270 ? -13.360 -23.953 36.855 1.00 44.53 270 ASN A CA 1
ATOM 2119 C C . ASN A 1 270 ? -11.909 -24.143 37.331 1.00 44.53 270 ASN A C 1
ATOM 2121 O O . ASN A 1 270 ? -10.964 -23.916 36.585 1.00 44.53 270 ASN A O 1
ATOM 2125 N N . ALA A 1 271 ? -11.741 -24.586 38.581 1.00 44.28 271 ALA A N 1
ATOM 2126 C CA . ALA A 1 271 ? -10.478 -25.127 39.105 1.00 44.28 271 ALA A CA 1
ATOM 2127 C C . ALA A 1 271 ? -10.452 -26.674 39.121 1.00 44.28 271 ALA A C 1
ATOM 2129 O O . ALA A 1 271 ? -9.617 -27.275 39.789 1.00 44.28 271 ALA A O 1
ATOM 2130 N N . ALA A 1 272 ? -11.352 -27.335 38.383 1.00 37.84 272 ALA A N 1
ATOM 2131 C CA . ALA A 1 272 ? -11.370 -28.787 38.220 1.00 37.84 272 ALA A CA 1
ATOM 2132 C C . ALA A 1 272 ? -11.886 -29.142 36.817 1.00 37.84 272 ALA A C 1
ATOM 2134 O O . ALA A 1 272 ? -13.080 -29.071 36.553 1.00 37.84 272 ALA A O 1
ATOM 2135 N N . GLY A 1 273 ? -10.974 -29.462 35.897 1.00 38.69 273 GLY A N 1
ATOM 2136 C CA . GLY A 1 273 ? -11.326 -29.811 34.518 1.00 38.69 273 GLY A CA 1
ATOM 2137 C C . GLY A 1 273 ? -10.169 -29.617 33.545 1.00 38.69 273 GLY A C 1
ATOM 2138 O O . GLY A 1 273 ? -10.230 -28.768 32.661 1.00 38.69 273 GLY A O 1
ATOM 2139 N N . LYS A 1 274 ? -9.086 -30.384 33.716 1.00 44.12 274 LYS A N 1
ATOM 2140 C CA . LYS A 1 274 ? -8.113 -30.601 32.638 1.00 44.12 274 LYS A CA 1
ATOM 2141 C C . LYS A 1 274 ? -8.803 -31.462 31.574 1.00 44.12 274 LYS A C 1
ATOM 2143 O O . LYS A 1 274 ? -9.128 -32.603 31.877 1.00 44.12 274 LYS A O 1
ATOM 2148 N N . ASN A 1 275 ? -8.993 -30.891 30.383 1.00 39.72 275 ASN A N 1
ATOM 2149 C CA . ASN A 1 275 ? -9.441 -31.480 29.106 1.00 39.72 275 ASN A CA 1
ATOM 2150 C C . ASN A 1 275 ? -10.747 -30.861 28.604 1.00 39.72 275 ASN A C 1
ATOM 2152 O O . ASN A 1 275 ? -11.847 -31.319 28.888 1.00 39.72 275 ASN A O 1
ATOM 2156 N N . GLY A 1 276 ? -10.582 -29.810 27.809 1.00 30.61 276 GLY A N 1
ATOM 2157 C CA . GLY A 1 276 ? -11.645 -29.137 27.081 1.00 30.61 276 GLY A CA 1
ATOM 2158 C C . GLY A 1 276 ? -11.011 -28.059 26.222 1.00 30.61 276 GLY A C 1
ATOM 2159 O O . GLY A 1 276 ? -10.982 -26.896 26.612 1.00 30.61 276 GLY A O 1
ATOM 2160 N N . GLY A 1 277 ? -10.422 -28.470 25.096 1.00 33.31 277 GLY A N 1
ATOM 2161 C CA . GLY A 1 277 ? -9.910 -27.574 24.065 1.00 33.31 277 GLY A CA 1
ATOM 2162 C C . GLY A 1 277 ? -11.056 -26.804 23.421 1.00 33.31 277 GLY A C 1
ATOM 2163 O O . GLY A 1 277 ? -11.492 -27.132 22.325 1.00 33.31 277 GLY A O 1
ATOM 2164 N N . GLY A 1 278 ? -11.555 -25.781 24.108 1.00 31.45 278 GLY A N 1
ATOM 2165 C CA . GLY A 1 278 ? -12.284 -24.702 23.469 1.00 31.45 278 GLY A CA 1
ATOM 2166 C C . GLY A 1 278 ? -11.261 -23.868 22.720 1.00 31.45 278 GLY A C 1
ATOM 2167 O O . GLY A 1 278 ? -10.690 -22.942 23.294 1.00 31.45 278 GLY A O 1
ATOM 2168 N N . ALA A 1 279 ? -10.973 -24.236 21.470 1.00 34.25 279 ALA A N 1
ATOM 2169 C CA . ALA A 1 279 ? -10.301 -23.341 20.547 1.00 34.25 279 ALA A CA 1
ATOM 2170 C C . ALA A 1 279 ? -11.135 -22.058 20.521 1.00 34.25 279 ALA A C 1
ATOM 2172 O O . ALA A 1 279 ? -12.248 -22.045 19.994 1.00 34.25 279 ALA A O 1
ATOM 2173 N N . ALA A 1 280 ? -10.635 -21.000 21.166 1.00 40.91 280 ALA A N 1
ATOM 2174 C CA . ALA A 1 280 ? -11.128 -19.664 20.904 1.00 40.91 280 ALA A CA 1
ATOM 2175 C C . ALA A 1 280 ? -11.136 -19.536 19.383 1.00 40.91 280 ALA A C 1
ATOM 2177 O O . ALA A 1 280 ? -10.109 -19.806 18.759 1.00 40.91 280 ALA A O 1
ATOM 2178 N N . ILE A 1 281 ? -12.293 -19.230 18.795 1.00 41.66 281 ILE A N 1
ATOM 2179 C CA . ILE A 1 281 ? -12.390 -18.889 17.380 1.00 41.66 281 ILE A CA 1
ATOM 2180 C C . ILE A 1 281 ? -11.469 -17.680 17.219 1.00 41.66 281 ILE A C 1
ATOM 2182 O O . ILE A 1 281 ? -11.820 -16.556 17.574 1.00 41.66 281 ILE A O 1
ATOM 2186 N N . GLY A 1 282 ? -10.220 -17.948 16.849 1.00 49.19 282 GLY A N 1
ATOM 2187 C CA . GLY A 1 282 ? -9.186 -16.952 16.680 1.00 49.19 282 GLY A CA 1
ATOM 2188 C C . GLY A 1 282 ? -9.505 -16.243 15.388 1.00 49.19 282 GLY A C 1
ATOM 2189 O O . GLY A 1 282 ? -8.988 -16.627 14.343 1.00 49.19 282 GLY A O 1
ATOM 2190 N N . ASN A 1 283 ? -10.421 -15.277 15.438 1.00 60.19 283 ASN A N 1
ATOM 2191 C CA . ASN A 1 283 ? -10.680 -14.433 14.287 1.00 60.19 283 ASN A CA 1
ATOM 2192 C C . ASN A 1 283 ? -9.357 -13.762 13.915 1.00 60.19 283 ASN A C 1
ATOM 2194 O O . ASN A 1 283 ? -8.756 -13.060 14.731 1.00 60.19 283 ASN A O 1
ATOM 2198 N N . LYS A 1 284 ? -8.888 -14.050 12.698 1.00 72.25 284 LYS A N 1
ATOM 2199 C CA . LYS A 1 284 ? -7.758 -13.354 12.086 1.00 72.25 284 LYS A CA 1
ATOM 2200 C C . LYS A 1 284 ? -8.105 -11.868 12.031 1.00 72.25 284 LYS A C 1
ATOM 2202 O O . LYS A 1 284 ? -9.229 -11.530 11.663 1.00 72.25 284 LYS A O 1
ATOM 2207 N N . HIS A 1 285 ? -7.153 -11.004 12.366 1.00 75.75 285 HIS A N 1
ATOM 2208 C CA . HIS A 1 285 ? -7.351 -9.559 12.228 1.00 75.75 285 HIS A CA 1
ATOM 2209 C C . HIS A 1 285 ? -7.453 -9.179 10.766 1.00 75.75 285 HIS A C 1
ATOM 2211 O O . HIS A 1 285 ? -6.632 -9.626 9.972 1.00 75.75 285 HIS A O 1
ATOM 2217 N N . THR A 1 286 ? -8.395 -8.327 10.396 1.00 86.62 286 THR A N 1
ATOM 2218 C CA . THR A 1 286 ? -8.448 -7.815 9.026 1.00 86.62 286 THR A CA 1
ATOM 2219 C C . THR A 1 286 ? -7.738 -6.471 8.959 1.00 86.62 286 THR A C 1
ATOM 2221 O O . THR A 1 286 ? -8.146 -5.502 9.601 1.00 86.62 286 THR A O 1
ATOM 2224 N N . VAL A 1 287 ? -6.676 -6.406 8.156 1.00 91.38 287 VAL A N 1
ATOM 2225 C CA . VAL A 1 287 ? -5.901 -5.188 7.905 1.00 91.38 287 VAL A CA 1
ATOM 2226 C C . VAL A 1 287 ? -6.190 -4.700 6.493 1.00 91.38 287 VAL A C 1
ATOM 2228 O O . VAL A 1 287 ? -5.908 -5.396 5.519 1.00 91.38 287 VAL A O 1
ATOM 2231 N N . LEU A 1 288 ? -6.725 -3.487 6.384 1.00 94.88 288 LEU A N 1
ATOM 2232 C CA . LEU A 1 288 ? -6.927 -2.797 5.117 1.00 94.88 288 LEU A CA 1
ATOM 2233 C C . LEU A 1 288 ? -5.708 -1.919 4.821 1.00 94.88 288 LEU A C 1
ATOM 2235 O O . LEU A 1 288 ? -5.429 -0.978 5.558 1.00 94.88 288 LEU A O 1
ATOM 2239 N N . VAL A 1 289 ? -4.986 -2.205 3.742 1.00 96.94 289 VAL A N 1
ATOM 2240 C CA . VAL A 1 289 ? -3.880 -1.374 3.251 1.00 96.94 289 VAL A CA 1
ATOM 2241 C C . VAL A 1 289 ? -4.377 -0.573 2.058 1.00 96.94 289 VAL A C 1
ATOM 2243 O O . VAL A 1 289 ? -4.689 -1.146 1.020 1.00 96.94 289 VAL A O 1
ATOM 2246 N N . LEU A 1 290 ? -4.452 0.746 2.211 1.00 97.62 290 LEU A N 1
ATOM 2247 C CA . LEU A 1 290 ? -4.880 1.686 1.186 1.00 97.62 290 LEU A CA 1
ATOM 2248 C C . LEU A 1 290 ? -3.675 2.430 0.603 1.00 97.62 290 LEU A C 1
ATOM 2250 O O . LEU A 1 290 ? -2.994 3.167 1.316 1.00 97.62 290 LEU A O 1
ATOM 2254 N N . PHE A 1 291 ? -3.469 2.301 -0.702 1.00 97.38 291 PHE A N 1
ATOM 2255 C CA . PHE A 1 291 ? -2.522 3.114 -1.459 1.00 97.38 291 PHE A CA 1
ATOM 2256 C C . PHE A 1 291 ? -3.225 4.301 -2.123 1.00 97.38 291 PHE A C 1
ATOM 2258 O O . PHE A 1 291 ? -4.129 4.139 -2.943 1.00 97.38 291 PHE A O 1
ATOM 2265 N N . VAL A 1 292 ? -2.799 5.512 -1.777 1.00 95.94 292 VAL A N 1
ATOM 2266 C CA . VAL A 1 292 ? -3.286 6.758 -2.375 1.00 95.94 292 VAL A CA 1
ATOM 2267 C C . VAL A 1 292 ? -2.244 7.254 -3.371 1.00 95.94 292 VAL A C 1
ATOM 2269 O O . VAL A 1 292 ? -1.092 7.448 -3.007 1.00 95.94 292 VAL A O 1
ATOM 2272 N N . GLY A 1 293 ? -2.639 7.453 -4.627 1.00 92.69 293 GLY A N 1
ATOM 2273 C CA . GLY A 1 293 ? -1.716 7.751 -5.732 1.00 92.69 293 GLY A CA 1
ATOM 2274 C C . GLY A 1 293 ? -1.249 6.515 -6.507 1.00 92.69 293 GLY A C 1
ATOM 2275 O O . GLY A 1 293 ? -0.374 6.622 -7.355 1.00 92.69 293 GLY A O 1
ATOM 2276 N N . GLY A 1 294 ? -1.855 5.356 -6.246 1.00 94.31 294 GLY A N 1
ATOM 2277 C CA . GLY A 1 294 ? -1.661 4.142 -7.030 1.00 94.31 294 GLY A CA 1
ATOM 2278 C C . GLY A 1 294 ? -0.649 3.155 -6.448 1.00 94.31 294 GLY A C 1
ATOM 2279 O O . GLY A 1 294 ? 0.194 3.501 -5.613 1.00 94.31 294 GLY A O 1
ATOM 2280 N N . ILE A 1 295 ? -0.762 1.906 -6.890 1.00 96.69 295 ILE A N 1
ATOM 2281 C CA . ILE A 1 295 ? 0.085 0.769 -6.506 1.00 96.69 295 ILE A CA 1
ATOM 2282 C C . ILE A 1 295 ? 0.494 -0.009 -7.761 1.00 96.69 295 ILE A C 1
ATOM 2284 O O . ILE A 1 295 ? -0.274 -0.059 -8.721 1.00 96.69 295 ILE A O 1
ATOM 2288 N N . THR A 1 296 ? 1.680 -0.605 -7.761 1.00 96.75 296 THR A N 1
ATOM 2289 C CA . THR A 1 296 ? 2.149 -1.485 -8.839 1.00 96.75 296 THR A CA 1
ATOM 2290 C C . THR A 1 296 ? 1.744 -2.942 -8.585 1.00 96.75 296 THR A C 1
ATOM 2292 O O . THR A 1 296 ? 1.471 -3.345 -7.448 1.00 96.75 296 THR A O 1
ATOM 2295 N N . TYR A 1 297 ? 1.750 -3.784 -9.620 1.00 96.69 297 TYR A N 1
ATOM 2296 C CA . TYR A 1 297 ? 1.513 -5.224 -9.451 1.00 96.69 297 TYR A CA 1
ATOM 2297 C C . TYR A 1 297 ? 2.640 -5.922 -8.679 1.00 96.69 297 TYR A C 1
ATOM 2299 O O . TYR A 1 297 ? 2.390 -6.860 -7.914 1.00 96.69 297 TYR A O 1
ATOM 2307 N N . ALA A 1 298 ? 3.875 -5.438 -8.807 1.00 96.25 298 ALA A N 1
ATOM 2308 C CA . ALA A 1 298 ? 4.992 -5.904 -7.993 1.00 96.25 298 ALA A CA 1
ATOM 2309 C C . ALA A 1 298 ? 4.791 -5.603 -6.495 1.00 96.25 298 ALA A C 1
ATOM 2311 O O . ALA A 1 298 ? 5.009 -6.482 -5.661 1.00 96.25 298 ALA A O 1
ATOM 2312 N N . GLU A 1 299 ? 4.293 -4.418 -6.129 1.00 97.62 299 GLU A N 1
ATOM 2313 C CA . GLU A 1 299 ? 3.941 -4.099 -4.739 1.00 97.62 299 GLU A CA 1
ATOM 2314 C C . GLU A 1 299 ? 2.781 -4.968 -4.223 1.00 97.62 299 GLU A C 1
ATOM 2316 O O . GLU A 1 299 ? 2.833 -5.450 -3.088 1.00 97.62 299 GLU A O 1
ATOM 2321 N N . ILE A 1 300 ? 1.764 -5.232 -5.055 1.00 97.06 300 ILE A N 1
ATOM 2322 C CA . ILE A 1 300 ? 0.674 -6.170 -4.727 1.00 97.06 300 ILE A CA 1
ATOM 2323 C C . ILE A 1 300 ? 1.240 -7.566 -4.439 1.00 97.06 300 ILE A C 1
ATOM 2325 O O . ILE A 1 300 ? 0.892 -8.185 -3.430 1.00 97.06 300 ILE A O 1
ATOM 2329 N N . SER A 1 301 ? 2.141 -8.057 -5.289 1.00 95.94 301 SER A N 1
ATOM 2330 C CA . SER A 1 301 ? 2.801 -9.355 -5.119 1.00 95.94 301 SER A CA 1
ATOM 2331 C C . SER A 1 301 ? 3.641 -9.413 -3.840 1.00 95.94 301 SER A C 1
ATOM 2333 O O . SER A 1 301 ? 3.565 -10.398 -3.102 1.00 95.94 301 SER A O 1
ATOM 2335 N N . ALA A 1 302 ? 4.369 -8.342 -3.512 1.00 95.94 302 ALA A N 1
ATOM 2336 C CA . ALA A 1 302 ? 5.108 -8.230 -2.256 1.00 95.94 302 ALA A CA 1
ATOM 2337 C C . ALA A 1 302 ? 4.174 -8.268 -1.032 1.00 95.94 302 ALA A C 1
ATOM 2339 O O . ALA A 1 302 ? 4.441 -8.986 -0.067 1.00 95.94 302 ALA A O 1
ATOM 2340 N N . LEU A 1 303 ? 3.046 -7.552 -1.063 1.00 96.69 303 LEU A N 1
ATOM 2341 C CA . LEU A 1 303 ? 2.051 -7.580 0.016 1.00 96.69 303 LEU A CA 1
ATOM 2342 C C . LEU A 1 303 ? 1.401 -8.962 0.168 1.00 96.69 303 LEU A C 1
ATOM 2344 O O . LEU A 1 303 ? 1.223 -9.430 1.294 1.00 96.69 303 LEU A O 1
ATOM 2348 N N . ARG A 1 304 ? 1.104 -9.649 -0.942 1.00 95.38 304 ARG A N 1
ATOM 2349 C CA . ARG A 1 304 ? 0.621 -11.041 -0.932 1.00 95.38 304 ARG A CA 1
ATOM 2350 C C . ARG A 1 304 ? 1.652 -11.987 -0.315 1.00 95.38 304 ARG A C 1
ATOM 2352 O O . ARG A 1 304 ? 1.286 -12.827 0.505 1.00 95.38 304 ARG A O 1
ATOM 2359 N N . PHE A 1 305 ? 2.933 -11.825 -0.651 1.00 93.44 305 PHE A N 1
ATOM 2360 C CA . PHE A 1 305 ? 4.028 -12.587 -0.046 1.00 93.44 305 PHE A CA 1
ATOM 2361 C C . PHE A 1 305 ? 4.089 -12.381 1.477 1.00 93.44 305 PHE A C 1
ATOM 2363 O O . PHE A 1 305 ? 4.138 -13.348 2.242 1.00 93.44 305 PHE A O 1
ATOM 2370 N N . VAL A 1 306 ? 3.998 -11.127 1.934 1.00 91.81 306 VAL A N 1
ATOM 2371 C CA . VAL A 1 306 ? 3.977 -10.780 3.365 1.00 91.81 306 VAL A CA 1
ATOM 2372 C C . VAL A 1 306 ? 2.761 -11.382 4.074 1.00 91.81 306 VAL A C 1
ATOM 2374 O O . VAL A 1 306 ? 2.917 -11.996 5.133 1.00 91.81 306 VAL A O 1
ATOM 2377 N N . ALA A 1 307 ? 1.574 -11.287 3.468 1.00 91.44 307 ALA A N 1
ATOM 2378 C CA . ALA A 1 307 ? 0.345 -11.863 4.006 1.00 91.44 307 ALA A CA 1
ATOM 2379 C C . ALA A 1 307 ? 0.429 -13.391 4.136 1.00 91.44 307 ALA A C 1
ATOM 2381 O O . ALA A 1 307 ? 0.065 -13.936 5.175 1.00 91.44 307 ALA A O 1
ATOM 2382 N N . LYS A 1 308 ? 0.981 -14.085 3.131 1.00 90.25 308 LYS A N 1
ATOM 2383 C CA . LYS A 1 308 ? 1.145 -15.548 3.143 1.00 90.25 308 LYS A CA 1
ATOM 2384 C C . LYS A 1 308 ? 2.028 -16.023 4.300 1.00 90.25 308 LYS A C 1
ATOM 2386 O O . LYS A 1 308 ? 1.710 -17.007 4.962 1.00 90.25 308 LYS A O 1
ATOM 2391 N N . ARG A 1 309 ? 3.112 -15.304 4.614 1.00 85.56 309 ARG A N 1
ATOM 2392 C CA . ARG A 1 309 ? 4.010 -15.668 5.727 1.00 85.56 309 ARG A CA 1
ATOM 2393 C C . ARG A 1 309 ? 3.361 -15.514 7.107 1.00 85.56 309 ARG A C 1
ATOM 2395 O O . ARG A 1 309 ? 3.785 -16.148 8.071 1.00 85.56 309 ARG A O 1
ATOM 2402 N N . SER A 1 310 ? 2.342 -14.668 7.220 1.00 81.25 310 SER A N 1
ATOM 2403 C CA . SER A 1 310 ? 1.620 -14.384 8.466 1.00 81.25 310 SER A CA 1
ATOM 2404 C C . SER A 1 310 ? 0.128 -14.709 8.367 1.00 81.25 310 SER A C 1
ATOM 2406 O O . SER A 1 310 ? -0.686 -14.115 9.071 1.00 81.25 310 SER A O 1
ATOM 2408 N N . GLU A 1 311 ? -0.229 -15.700 7.547 1.00 77.12 311 GLU A N 1
ATOM 2409 C CA . GLU A 1 311 ? -1.621 -16.024 7.201 1.00 77.12 311 GLU A CA 1
ATOM 2410 C C . GLU A 1 311 ? -2.485 -16.416 8.415 1.00 77.12 311 GLU A C 1
ATOM 2412 O O . GLU A 1 311 ? -3.710 -16.306 8.388 1.00 77.12 311 GLU A O 1
ATOM 2417 N N . HIS A 1 312 ? -1.862 -16.867 9.504 1.00 74.25 312 HIS A N 1
ATOM 2418 C CA . HIS A 1 312 ? -2.539 -17.222 10.752 1.00 74.25 312 HIS A CA 1
ATOM 2419 C C . HIS A 1 312 ? -2.793 -16.025 11.685 1.00 74.25 312 HIS A C 1
ATOM 2421 O O . HIS A 1 312 ? -3.522 -16.175 12.662 1.00 74.25 312 HIS A O 1
ATOM 2427 N N . LEU A 1 313 ? -2.193 -14.860 11.415 1.00 75.06 313 LEU A N 1
ATOM 2428 C CA . LEU A 1 313 ? -2.292 -13.665 12.260 1.00 75.06 313 LEU A CA 1
ATOM 2429 C C . LEU A 1 313 ? -3.321 -12.671 11.718 1.00 75.06 313 LEU A C 1
ATOM 2431 O O . LEU A 1 313 ? -4.145 -12.157 12.476 1.00 75.06 313 LEU A O 1
ATOM 2435 N N . TYR A 1 314 ? -3.295 -12.418 10.409 1.00 82.69 314 TYR A N 1
ATOM 2436 C CA . TYR A 1 314 ? -4.164 -11.426 9.788 1.00 82.69 314 TYR A CA 1
ATOM 2437 C C . TYR A 1 314 ? -4.603 -11.813 8.372 1.00 82.69 314 TYR A C 1
ATOM 2439 O O . TYR A 1 314 ? -3.917 -12.538 7.655 1.00 82.69 314 TYR A O 1
ATOM 2447 N N . ASN A 1 315 ? -5.754 -11.281 7.973 1.00 88.81 315 ASN A N 1
ATOM 2448 C CA . ASN A 1 315 ? -6.214 -11.188 6.598 1.00 88.81 315 ASN A CA 1
ATOM 2449 C C . ASN A 1 315 ? -5.844 -9.802 6.064 1.00 88.81 315 ASN A C 1
ATOM 2451 O O . ASN A 1 315 ? -6.207 -8.789 6.660 1.00 88.81 315 ASN A O 1
ATOM 2455 N N . LEU A 1 316 ? -5.128 -9.750 4.944 1.00 92.69 316 LEU A N 1
ATOM 2456 C CA . LEU A 1 316 ? -4.743 -8.494 4.308 1.00 92.69 316 LEU A CA 1
ATOM 2457 C C . LEU A 1 316 ? -5.705 -8.177 3.161 1.00 92.69 316 LEU A C 1
ATOM 2459 O O . LEU A 1 316 ? -5.852 -8.980 2.242 1.00 92.69 316 LEU A O 1
ATOM 2463 N N . VAL A 1 317 ? -6.322 -6.999 3.196 1.00 95.19 317 VAL A N 1
ATOM 2464 C CA . VAL A 1 317 ? -7.122 -6.456 2.093 1.00 95.19 317 VAL A CA 1
ATOM 2465 C C . VAL A 1 317 ? -6.363 -5.274 1.511 1.00 95.19 317 VAL A C 1
ATOM 2467 O O . VAL A 1 317 ? -5.991 -4.359 2.241 1.00 95.19 317 VAL A O 1
ATOM 2470 N N . ILE A 1 318 ? -6.119 -5.290 0.203 1.00 96.38 318 ILE A N 1
ATOM 2471 C CA . ILE A 1 318 ? -5.432 -4.203 -0.498 1.00 96.38 318 ILE A CA 1
ATOM 2472 C C . ILE A 1 318 ? -6.489 -3.355 -1.203 1.00 96.38 318 ILE A C 1
ATOM 2474 O O . ILE A 1 318 ? -7.318 -3.879 -1.943 1.00 96.38 318 ILE A O 1
ATOM 2478 N N . ALA A 1 319 ? -6.445 -2.049 -0.978 1.00 95.75 319 ALA A N 1
ATOM 2479 C CA . ALA A 1 319 ? -7.221 -1.051 -1.692 1.00 95.75 319 ALA A CA 1
ATOM 2480 C C . ALA A 1 319 ? -6.271 -0.016 -2.297 1.00 95.75 319 ALA A C 1
ATOM 2482 O O . ALA A 1 319 ? -5.200 0.266 -1.761 1.00 95.75 319 ALA A O 1
ATOM 2483 N N . THR A 1 320 ? -6.655 0.570 -3.422 1.00 95.31 320 THR A N 1
ATOM 2484 C CA . THR A 1 320 ? -5.840 1.580 -4.096 1.00 95.31 320 THR A CA 1
ATOM 2485 C C . THR A 1 320 ? -6.722 2.544 -4.874 1.00 95.31 320 THR A C 1
ATOM 2487 O O . THR A 1 320 ? -7.833 2.198 -5.269 1.00 95.31 320 THR A O 1
ATOM 2490 N N . THR A 1 321 ? -6.220 3.752 -5.119 1.00 93.81 321 THR A N 1
ATOM 2491 C CA . THR A 1 321 ? -6.848 4.724 -6.026 1.00 93.81 321 THR A CA 1
ATOM 2492 C C . THR A 1 321 ? -6.663 4.392 -7.508 1.00 93.81 321 THR A C 1
ATOM 2494 O O . THR A 1 321 ? -7.310 5.025 -8.341 1.00 93.81 321 THR A O 1
ATOM 2497 N N . GLY A 1 322 ? -5.754 3.469 -7.834 1.00 92.75 322 GLY A N 1
ATOM 2498 C CA . GLY A 1 322 ? -5.457 3.023 -9.195 1.00 92.75 322 GLY A CA 1
ATOM 2499 C C . GLY A 1 322 ? -4.270 2.058 -9.250 1.00 92.75 322 GLY A C 1
ATOM 2500 O O . GLY A 1 322 ? -3.538 1.904 -8.268 1.00 92.75 322 GLY A O 1
ATOM 2501 N N . ILE A 1 323 ? -4.081 1.412 -10.396 1.00 93.81 323 ILE A N 1
ATOM 2502 C CA . ILE A 1 323 ? -2.876 0.632 -10.690 1.00 93.81 323 ILE A CA 1
ATOM 2503 C C . ILE A 1 323 ? -1.941 1.492 -11.533 1.00 93.81 323 ILE A C 1
ATOM 2505 O O . ILE A 1 323 ? -2.392 2.142 -12.475 1.00 93.81 323 ILE A O 1
ATOM 2509 N N . ILE A 1 324 ? -0.658 1.513 -11.186 1.00 94.00 324 ILE A N 1
ATOM 2510 C CA . ILE A 1 324 ? 0.345 2.357 -11.836 1.00 94.00 324 ILE A CA 1
ATOM 2511 C C . ILE A 1 324 ? 1.572 1.536 -12.246 1.00 94.00 324 ILE A C 1
ATOM 2513 O O . ILE A 1 324 ? 1.896 0.540 -11.602 1.00 94.00 324 ILE A O 1
ATOM 2517 N N . SER A 1 325 ? 2.243 1.973 -13.306 1.00 92.81 325 SER A N 1
ATOM 2518 C CA . SER A 1 325 ? 3.499 1.429 -13.834 1.00 92.81 325 SER A CA 1
ATOM 2519 C C . SER A 1 325 ? 4.420 2.581 -14.245 1.00 92.81 325 SER A C 1
ATOM 2521 O O . SER A 1 325 ? 3.987 3.739 -14.237 1.00 92.81 325 SER A O 1
ATOM 2523 N N . GLY A 1 326 ? 5.674 2.279 -14.590 1.00 90.94 326 GLY A N 1
ATOM 2524 C CA . GLY A 1 326 ? 6.655 3.291 -14.994 1.00 90.94 326 GLY A CA 1
ATOM 2525 C C . GLY A 1 326 ? 6.164 4.115 -16.180 1.00 90.94 326 GLY A C 1
ATOM 2526 O O . GLY A 1 326 ? 6.119 5.342 -16.094 1.00 90.94 326 GLY A O 1
ATOM 2527 N N . ASP A 1 327 ? 5.680 3.435 -17.218 1.00 90.19 327 ASP A N 1
ATOM 2528 C CA . ASP A 1 327 ? 5.129 4.065 -18.420 1.00 90.19 327 ASP A CA 1
ATOM 2529 C C . ASP A 1 327 ? 3.945 4.978 -18.089 1.00 90.19 327 ASP A C 1
ATOM 2531 O O . ASP A 1 327 ? 3.964 6.153 -18.437 1.00 90.19 327 ASP A O 1
ATOM 2535 N N . LYS A 1 328 ? 2.980 4.511 -17.280 1.00 90.62 328 LYS A N 1
ATOM 2536 C CA . LYS A 1 328 ? 1.821 5.325 -16.857 1.00 90.62 328 LYS A CA 1
ATOM 2537 C C . LYS A 1 328 ? 2.237 6.594 -16.098 1.00 90.62 328 LYS A C 1
ATOM 2539 O O . LYS A 1 328 ? 1.561 7.615 -16.200 1.00 90.62 328 LYS A O 1
ATOM 2544 N N . VAL A 1 329 ? 3.317 6.543 -15.308 1.00 91.31 329 VAL A N 1
ATOM 2545 C CA . VAL A 1 329 ? 3.860 7.731 -14.618 1.00 91.31 329 VAL A CA 1
ATOM 2546 C C . VAL A 1 329 ? 4.498 8.693 -15.610 1.00 91.31 329 VAL A C 1
ATOM 2548 O O . VAL A 1 329 ? 4.290 9.900 -15.498 1.00 91.31 329 VAL A O 1
ATOM 2551 N N . ILE A 1 330 ? 5.296 8.171 -16.541 1.00 91.75 330 ILE A N 1
ATOM 2552 C CA . ILE A 1 330 ? 6.013 8.974 -17.532 1.00 91.75 330 ILE A CA 1
ATOM 2553 C C . ILE A 1 330 ? 5.013 9.637 -18.479 1.00 91.75 330 ILE A C 1
ATOM 2555 O O . ILE A 1 330 ? 5.080 10.851 -18.653 1.00 91.75 330 ILE A O 1
ATOM 2559 N N . ASP A 1 331 ? 4.044 8.886 -18.996 1.00 91.25 331 ASP A N 1
ATOM 2560 C CA . ASP A 1 331 ? 2.986 9.389 -19.873 1.00 91.25 331 ASP A CA 1
ATOM 2561 C C . ASP A 1 331 ? 2.196 10.510 -19.191 1.00 91.25 331 ASP A C 1
ATOM 2563 O O . ASP A 1 331 ? 2.071 11.602 -19.739 1.00 91.25 331 ASP A O 1
ATOM 2567 N N . ALA A 1 332 ? 1.778 10.312 -17.936 1.00 88.38 332 ALA A N 1
ATOM 2568 C CA . ALA A 1 332 ? 1.081 11.346 -17.171 1.00 88.38 332 ALA A CA 1
ATOM 2569 C C . ALA A 1 332 ? 1.926 12.617 -16.938 1.00 88.38 332 ALA A C 1
ATOM 2571 O O . ALA A 1 332 ? 1.368 13.697 -16.753 1.00 88.38 332 ALA A O 1
ATOM 2572 N N . CYS A 1 333 ? 3.259 12.505 -16.918 1.00 86.62 333 CYS A N 1
ATOM 2573 C CA . CYS A 1 333 ? 4.159 13.660 -16.841 1.00 86.62 333 CYS A CA 1
ATOM 2574 C C . CYS A 1 333 ? 4.370 14.343 -18.201 1.00 86.62 333 CYS A C 1
ATOM 2576 O O . CYS A 1 333 ? 4.666 15.536 -18.230 1.00 86.62 333 CYS A O 1
ATOM 2578 N N . LEU A 1 334 ? 4.276 13.594 -19.304 1.00 89.88 334 LEU A N 1
ATOM 2579 C CA . LEU A 1 334 ? 4.463 14.094 -20.668 1.00 89.88 334 LEU A CA 1
ATOM 2580 C C . LEU A 1 334 ? 3.193 14.726 -21.248 1.00 89.88 334 LEU A C 1
ATOM 2582 O O . LEU A 1 334 ? 3.297 15.600 -22.102 1.00 89.88 334 LEU A O 1
ATOM 2586 N N . GLU A 1 335 ? 2.011 14.326 -20.779 1.00 74.88 335 GLU A N 1
ATOM 2587 C CA . GLU A 1 335 ? 0.711 14.884 -21.185 1.00 74.88 335 GLU A CA 1
ATOM 2588 C C . GLU A 1 335 ? 0.392 16.266 -20.560 1.00 74.88 335 GLU A C 1
ATOM 2590 O O . GLU A 1 335 ? -0.767 16.692 -20.552 1.00 74.88 335 GLU A O 1
ATOM 2595 N N . VAL A 1 336 ? 1.406 16.982 -20.050 1.00 50.88 336 VAL A N 1
ATOM 2596 C CA . VAL A 1 336 ? 1.294 18.327 -19.443 1.00 50.88 336 VAL A CA 1
ATOM 2597 C C . VAL A 1 336 ? 1.649 19.433 -20.431 1.00 50.88 336 VAL A C 1
ATOM 2599 O O . VAL A 1 336 ? 2.721 19.355 -21.069 1.00 50.88 336 VAL A O 1
#

Organism: Geotrichum candidum (NCBI:txid1173061)

pLDDT: mean 74.82, std 19.49, range [30.61, 97.62]

Foldseek 3Di:
DALVVVLVVVVVCCLVQNDAQKEWEWFDSSVVSVVSNVVVVVVVVVVLVVCVVPDDPVVVVCSVPSRQPRDHQAHYEYEYECVLFVPVQQFQWPDPLSVQCVPFRADQVRDGDDDPVVVDDDDPVVVVVVVVVVVVVVVVVVPDDDDDDDDDDPLPPVLCVQQVQFDPDADQPDGPALCNGGNRGHGPRLSLVCLFQPVCVRNHPVCVVPSQLWVQLDPVSCVPRGHNPSVVVSSVSGDRDIDIDGDDDPSRVVVSVVVVVVVVVVVPPDPDDDDDPPPPPRPAHEYEYEYEPADEVSSVVNVVVVCVVVVVRHDYHYHYPYHGHSVNVVVVVVVD

Secondary structure (DSSP, 8-state):
--HHHHHHHHHHHHHHH---SEEEEESHHHHHHHHHHHHHHHHHHHHHHHHTTT--HHHHHHHHHTTTS---S--EEEEEEGGG-SSGGGSPP-SHHHHHHHHT---TTS-----HHHHSPPPTTHHHHHHHHHHHHHHHHTTS---------TTSHHHHHHTT-B-S---SSS-SSGGGGBTTBPPHHHHHHHHHH-HHHHH-GGGTTT---S---SHHHHHHHSTTTTTHHHHTTSSS-EEEEEP--HHHHHHHHHHHHHHHHHTTT-SS----------PPEEEEEEEES-B-HHHHHHHHHHHHHTTTTEEEEEEES-B--HHHHHHHHH--